Protein AF-A0A7C7DA19-F1 (afdb_monomer)

Radius of gyration: 34.41 Å; Cα contacts (8 Å, |Δi|>4): 278; chains: 1; bounding box: 110×44×91 Å

pLDDT: mean 70.41, std 27.79, range [24.05, 97.69]

Foldseek 3Di:
DQDFDDPDDGPDLQVQCPVCVVVVHFFEAACQAQQQWDFQNHGPQDVVRGQKYKYWADPLHLHHLVGAMDMGGPDVVVVQQVVCQCVQQDHPVPPPPDHPDGHDVNDDDPSSVVSRVVSVVCSVVSQVVLVVVLVVCCVVCPPPPQKDWGDDDPRGPGGSPSDGDIQGNNVPPDPVSSVVRVVVVVVVVVVVVVPDPDPPPPDDDDDDDDDDDDDDDDDDDDDDDDDDDDDDDDDDDDDDDDDDDDDDDDDDDDDDDDDDDDDDDDDDDDDD

Mean predicted aligned error: 17.25 Å

Sequence (272 aa):
MIGPRLRGRSPRLVVVREIPDRHRLVVMEDSCESVGTEYKGLKAGNGAFSHGAVFAFYPNKQITTGEGGMIVTDDDRVARLCRSMSNQGRGEAGVWLSHERLGYNYRMDELSAALGVAQMSRIEEIIAKRERVAAMYAERLAGVPGVRLPYVAPEVTRMSWFVYVIRVGVDEPTPERQSAVRDHVMRRLRVQRRRRPSFPVIGRGVGDRTQGGAASIRAPSTRSLSTAPSSGSRRGTSPLPSSQDARASPSRSTTTSPPRRSTTSPASSSGR

Nearest PDB structures (foldseek):
  3dr4-assembly2_D  TM=9.001E-01  e=5.001E-15  Caulobacter vibrioides
  8snj-assembly1_B  TM=8.843E-01  e=4.711E-11  Klebsiella aerogenes KCTC 2190
  5uid-assembly2_C  TM=9.401E-01  e=4.719E-10  Streptoalloteichus hindustanus
  4zah-assembly1_B  TM=8.713E-01  e=1.351E-10  Escherichia coli K-12
  1b9i-assembly1_A-2  TM=8.635E-01  e=8.003E-09  Amycolatopsis mediterranei

Solvent-accessible surface area (backbone atoms only — not comparable to full-atom values): 17688 Å² total; per-residue (Å²): 105,96,69,89,74,80,84,90,59,78,88,51,65,76,63,60,40,62,59,31,62,76,67,74,48,88,44,72,39,56,35,48,65,32,70,79,15,21,48,77,81,38,52,65,57,41,58,94,61,22,62,22,17,35,36,45,15,39,74,79,35,83,48,37,25,65,60,54,68,48,79,42,56,79,43,65,69,59,49,52,49,51,55,16,28,28,52,46,8,30,47,93,83,64,54,85,94,47,59,80,45,89,45,37,90,62,68,81,53,70,68,32,49,52,42,34,54,64,39,57,79,40,43,69,62,51,33,55,54,37,43,54,53,52,50,54,49,52,61,75,48,53,88,42,84,35,51,42,74,69,85,79,57,89,54,50,69,35,70,28,58,58,71,89,62,69,47,53,27,73,74,46,94,43,74,67,52,18,48,50,44,40,51,53,52,51,53,55,51,55,64,57,63,70,72,57,87,68,77,76,77,87,82,74,77,89,83,91,79,86,82,90,82,92,76,90,82,83,79,89,81,87,78,89,84,89,86,88,85,90,87,86,92,85,92,85,84,87,83,87,86,88,84,89,89,85,82,89,88,88,85,88,80,89,82,87,85,88,86,85,89,81,89,85,87,91,83,87,86,84,86,136

Secondary structure (DSSP, 8-state):
--PPPSSS----TTHHHHHHHHTT---EEE-TT-TT-EETTEETT-TTT-SEEEEE--TTSSS--SS-EEEE-S-HHHHHHHHHHHBTTB-TT--TT-BSS---B-PPPHHHHHHHHHHHTTHHHHHHHHHHHHHHHHHHHTT-TTEEPPPPPTTEEE---S----EESTT-SSHHHHHHHHHHHHHHHHHHHTTS-----TT--S-----------PPP----------------------------------------------------

Structure (mmCIF, N/CA/C/O backbone):
data_AF-A0A7C7DA19-F1
#
_entry.id   AF-A0A7C7DA19-F1
#
loop_
_atom_site.group_PDB
_atom_site.id
_atom_site.type_symbol
_atom_site.label_atom_id
_atom_site.label_alt_id
_atom_site.label_comp_id
_atom_site.label_asym_id
_atom_site.label_entity_id
_atom_site.label_seq_id
_atom_site.pdbx_PDB_ins_code
_atom_site.Cartn_x
_atom_site.Cartn_y
_atom_site.Cartn_z
_atom_site.occupancy
_atom_site.B_iso_or_equiv
_atom_site.auth_seq_id
_atom_site.auth_comp_id
_atom_site.auth_asym_id
_atom_site.auth_atom_id
_atom_site.pdbx_PDB_model_num
ATOM 1 N N . MET A 1 1 ? -3.585 6.028 -0.608 1.00 34.91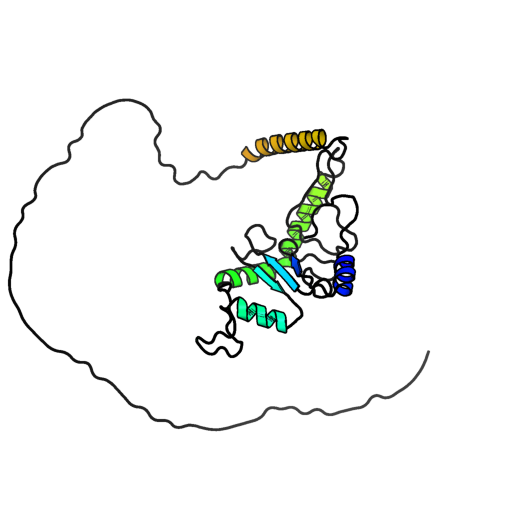 1 MET A N 1
ATOM 2 C CA . MET A 1 1 ? -3.781 5.497 0.765 1.00 34.91 1 MET A CA 1
ATOM 3 C C . MET A 1 1 ? -5.253 5.540 1.197 1.00 34.91 1 MET A C 1
ATOM 5 O O . MET A 1 1 ? -5.804 6.616 1.409 1.00 34.91 1 MET A O 1
ATOM 9 N N . ILE A 1 2 ? -5.904 4.380 1.349 1.00 34.69 2 ILE A N 1
ATOM 10 C CA . ILE A 1 2 ? -7.214 4.269 2.021 1.00 34.69 2 ILE A CA 1
ATOM 11 C C . ILE A 1 2 ? -6.947 4.246 3.537 1.00 34.69 2 ILE A C 1
ATOM 13 O O . ILE A 1 2 ? -6.867 3.190 4.156 1.00 34.69 2 ILE A O 1
ATOM 17 N N . GLY A 1 3 ? -6.703 5.424 4.115 1.00 29.66 3 GLY A N 1
ATOM 18 C CA . GLY A 1 3 ? -6.531 5.624 5.558 1.00 29.66 3 GLY A CA 1
ATOM 19 C C . GLY A 1 3 ? -7.868 5.815 6.299 1.00 29.66 3 GLY A C 1
ATOM 20 O O . GLY A 1 3 ? -8.910 6.027 5.668 1.00 29.66 3 GLY A O 1
ATOM 21 N N . PRO A 1 4 ? -7.877 5.739 7.644 1.00 28.36 4 PRO A N 1
ATOM 22 C CA . PRO A 1 4 ? -9.099 5.808 8.434 1.00 28.36 4 PRO A CA 1
ATOM 23 C C . PRO A 1 4 ? -9.778 7.188 8.366 1.00 28.36 4 PRO A C 1
ATOM 25 O O . PRO A 1 4 ? -9.158 8.242 8.444 1.00 28.36 4 PRO A O 1
ATOM 28 N N . ARG A 1 5 ? -11.106 7.128 8.240 1.00 35.97 5 ARG A N 1
ATOM 29 C CA . ARG A 1 5 ? -12.091 8.201 8.015 1.00 35.97 5 ARG A CA 1
ATOM 30 C C . ARG A 1 5 ? -11.999 9.430 8.942 1.00 35.97 5 ARG A C 1
ATOM 32 O O . ARG A 1 5 ? -12.162 9.297 10.157 1.00 35.97 5 ARG A O 1
ATOM 39 N N . LEU A 1 6 ? -12.031 10.626 8.343 1.00 25.00 6 LEU A N 1
ATOM 40 C CA . LEU A 1 6 ? -12.690 11.826 8.887 1.00 25.00 6 LEU A CA 1
ATOM 41 C C . LEU A 1 6 ? -14.090 11.939 8.238 1.00 25.00 6 LEU A C 1
ATOM 43 O O . LEU A 1 6 ? -14.205 11.982 7.020 1.00 25.00 6 LEU A O 1
ATOM 47 N N . ARG A 1 7 ? -15.166 11.973 9.042 1.00 26.34 7 ARG A N 1
ATOM 48 C CA . ARG A 1 7 ? -16.564 12.286 8.632 1.00 26.34 7 ARG A CA 1
ATOM 49 C C . ARG A 1 7 ? -17.346 11.289 7.749 1.00 26.34 7 ARG A C 1
ATOM 51 O O . ARG A 1 7 ? -18.114 11.692 6.884 1.00 26.34 7 ARG A O 1
ATOM 58 N N . GLY A 1 8 ? -17.253 9.983 7.999 1.00 27.00 8 GLY A N 1
ATOM 59 C CA . GLY A 1 8 ? -18.352 9.066 7.634 1.00 27.00 8 GLY A CA 1
ATOM 60 C C . GLY A 1 8 ? -18.566 8.748 6.142 1.00 27.00 8 GLY A C 1
ATOM 61 O O . GLY A 1 8 ? -19.322 7.825 5.861 1.00 27.00 8 GLY A O 1
ATOM 62 N N . ARG A 1 9 ? -17.858 9.375 5.195 1.00 31.91 9 ARG A N 1
ATOM 63 C CA . ARG A 1 9 ? -17.890 9.013 3.764 1.00 31.91 9 ARG A CA 1
ATOM 64 C C . ARG A 1 9 ? -16.635 8.225 3.382 1.00 31.91 9 ARG A C 1
ATOM 66 O O . ARG A 1 9 ? -15.533 8.583 3.786 1.00 31.91 9 ARG A O 1
ATOM 73 N N . SER A 1 10 ? -16.806 7.118 2.658 1.00 36.44 10 SER A N 1
ATOM 74 C CA . SER A 1 10 ? -15.678 6.368 2.090 1.00 36.44 10 SER A CA 1
ATOM 75 C C . SER A 1 10 ? -15.099 7.175 0.925 1.00 36.44 10 SER A C 1
ATOM 77 O O . SER A 1 10 ? -15.896 7.596 0.080 1.00 36.44 10 SER A O 1
ATOM 79 N N . PRO A 1 11 ? -13.775 7.397 0.820 1.00 43.19 11 PRO A N 1
ATOM 80 C CA . PRO A 1 11 ? -13.199 7.831 -0.443 1.00 43.19 11 PRO A CA 1
ATOM 81 C C . PRO A 1 11 ? -13.398 6.687 -1.441 1.00 43.19 11 PRO A C 1
ATOM 83 O O . PRO A 1 11 ? -12.729 5.658 -1.389 1.00 43.19 11 PRO A O 1
ATOM 86 N N . ARG A 1 12 ? -14.404 6.821 -2.305 1.00 50.03 12 ARG A N 1
ATOM 87 C CA . ARG A 1 12 ? -14.611 5.900 -3.420 1.00 50.03 12 ARG A CA 1
ATOM 88 C C . ARG A 1 12 ? -13.460 6.125 -4.396 1.00 50.03 12 ARG A C 1
ATOM 90 O O . ARG A 1 12 ? -13.365 7.216 -4.945 1.00 50.03 12 ARG A O 1
ATOM 97 N N . LEU A 1 13 ? -12.626 5.115 -4.646 1.00 51.88 13 LEU A N 1
ATOM 98 C CA . LEU A 1 13 ? -11.563 5.199 -5.660 1.00 51.88 13 LEU A CA 1
ATOM 99 C C . LEU A 1 13 ? -12.125 5.573 -7.047 1.00 51.88 13 LEU A C 1
ATOM 101 O O . LEU A 1 13 ? -11.497 6.330 -7.772 1.00 51.88 13 LEU A O 1
ATOM 105 N N . VAL A 1 14 ? -13.362 5.167 -7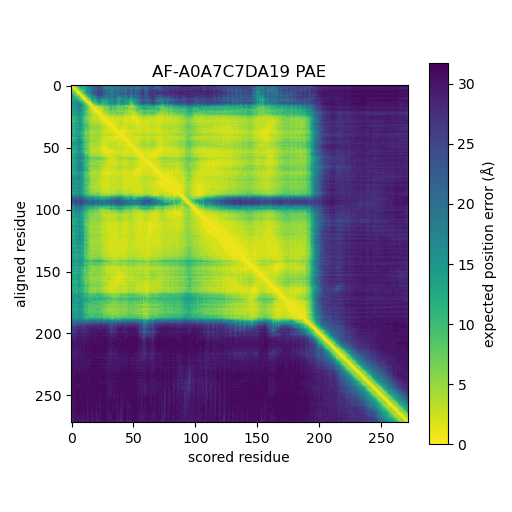.369 1.00 47.69 14 VAL A N 1
ATOM 106 C CA . VAL A 1 14 ? -14.062 5.592 -8.603 1.00 47.69 14 VAL A CA 1
ATOM 107 C C . VAL A 1 14 ? -14.295 7.109 -8.675 1.00 47.69 14 VAL A C 1
ATOM 109 O O . VAL A 1 14 ? -14.229 7.686 -9.752 1.00 47.69 14 VAL A O 1
ATOM 112 N N . VAL A 1 15 ? -14.511 7.778 -7.537 1.00 50.31 15 VAL A N 1
ATOM 113 C CA . VAL A 1 15 ? -14.698 9.243 -7.487 1.00 50.31 15 VAL A CA 1
ATOM 114 C C . VAL A 1 15 ? -13.371 9.982 -7.718 1.00 50.31 15 VAL A C 1
ATOM 116 O O . VAL A 1 15 ? -13.375 11.161 -8.059 1.00 50.31 15 VAL A O 1
ATOM 119 N N . VAL A 1 16 ? -12.228 9.296 -7.592 1.00 60.62 16 VAL A N 1
ATOM 120 C CA . VAL A 1 16 ? -10.905 9.914 -7.755 1.00 60.62 16 VAL A CA 1
ATOM 121 C C . VAL A 1 16 ? -10.585 10.228 -9.215 1.00 60.62 16 VAL A C 1
ATOM 123 O O . VAL A 1 16 ? -9.794 11.130 -9.430 1.00 60.62 16 VAL A O 1
ATOM 126 N N . ARG A 1 17 ? -11.196 9.582 -10.219 1.00 66.12 17 ARG A N 1
ATOM 127 C CA . ARG A 1 17 ? -10.938 9.918 -11.637 1.00 66.12 17 ARG A CA 1
ATOM 128 C C . ARG A 1 17 ? -11.892 10.947 -12.232 1.00 66.12 17 ARG A C 1
ATOM 130 O O . ARG A 1 17 ? -11.455 11.794 -12.999 1.00 66.12 17 ARG A O 1
ATOM 137 N N . GLU A 1 18 ? -13.163 10.932 -11.838 1.00 69.94 18 GLU A N 1
ATOM 138 C CA . GLU A 1 18 ? -14.190 11.786 -12.455 1.00 69.94 18 GLU A CA 1
ATOM 139 C C . GLU A 1 18 ? -13.862 13.287 -12.360 1.00 69.94 18 GLU A C 1
ATOM 141 O O . GLU A 1 18 ? -14.056 14.032 -13.320 1.00 69.94 18 GLU A O 1
ATOM 146 N N . ILE A 1 19 ? -13.342 13.741 -11.215 1.00 75.94 19 ILE A N 1
ATOM 147 C CA . ILE A 1 19 ? -12.981 15.150 -11.007 1.00 75.94 19 ILE A CA 1
ATOM 148 C C . ILE A 1 19 ? -11.686 15.504 -11.768 1.00 75.94 19 ILE A C 1
ATOM 150 O O . ILE A 1 19 ? -11.714 16.443 -12.563 1.00 75.94 19 ILE A O 1
ATOM 154 N N . PRO A 1 20 ? -10.564 14.776 -11.603 1.00 78.88 20 PRO A N 1
ATOM 155 C CA . PRO A 1 20 ? -9.344 15.015 -12.372 1.00 78.88 20 PRO A CA 1
ATOM 156 C C . PRO A 1 20 ? -9.524 14.970 -13.883 1.00 78.88 20 PRO A C 1
ATOM 158 O O . PRO A 1 20 ? -8.995 15.848 -14.559 1.00 78.88 20 PRO A O 1
ATOM 161 N N . ASP A 1 21 ? -10.307 14.027 -14.412 1.00 78.75 21 ASP A N 1
ATOM 162 C CA . ASP A 1 21 ? -10.521 13.896 -15.856 1.00 78.75 21 ASP A CA 1
ATOM 163 C C . ASP A 1 21 ? -11.234 15.146 -16.418 1.00 78.75 21 ASP A C 1
ATOM 165 O O . ASP A 1 21 ? -10.838 15.671 -17.461 1.00 78.75 21 ASP A O 1
ATOM 169 N N . ARG A 1 22 ? -12.206 15.719 -15.684 1.00 84.31 22 ARG A N 1
ATOM 170 C CA . ARG A 1 22 ? -12.859 16.997 -16.052 1.00 84.31 22 ARG A CA 1
ATOM 171 C C . ARG A 1 22 ? -11.900 18.185 -16.064 1.00 84.31 22 ARG A C 1
ATOM 173 O O . ARG A 1 22 ? -12.086 19.112 -16.847 1.00 84.31 22 ARG A O 1
ATOM 180 N N . HIS A 1 23 ? -10.883 18.160 -15.208 1.00 86.31 23 HIS A N 1
ATOM 181 C CA . HIS A 1 23 ? -9.908 19.240 -15.061 1.00 86.31 23 HIS A CA 1
ATOM 182 C C . HIS A 1 23 ? -8.567 18.956 -15.753 1.00 86.31 23 HIS A C 1
ATOM 184 O O . HIS A 1 23 ? -7.634 19.742 -15.600 1.00 86.31 23 HIS A O 1
ATOM 190 N N . ARG A 1 24 ? -8.463 17.863 -16.527 1.00 87.19 24 ARG A N 1
ATOM 191 C CA . ARG A 1 24 ? -7.224 17.412 -17.189 1.00 87.19 24 ARG A CA 1
ATOM 192 C C . ARG A 1 24 ? -6.042 17.273 -16.219 1.00 87.19 24 ARG A C 1
ATOM 194 O O . ARG A 1 24 ? -4.908 17.608 -16.554 1.00 87.19 24 ARG A O 1
ATOM 201 N N . LEU A 1 25 ? -6.313 16.803 -15.004 1.00 89.00 25 LEU A N 1
ATOM 202 C CA . LEU A 1 25 ? -5.304 16.592 -13.972 1.00 89.00 25 LEU A CA 1
ATOM 203 C C . LEU A 1 25 ? -4.757 15.165 -14.032 1.00 89.00 25 LEU A C 1
ATOM 205 O O . LEU A 1 25 ? -5.502 14.197 -14.180 1.00 89.00 25 LEU A O 1
ATOM 209 N N . VAL A 1 26 ? -3.444 15.039 -13.844 1.00 87.69 26 VAL A N 1
ATOM 210 C CA . VAL A 1 26 ? -2.785 13.741 -13.682 1.00 87.69 26 VAL A CA 1
ATOM 211 C C . VAL A 1 26 ? -3.046 13.218 -12.274 1.00 87.69 26 VAL A C 1
ATOM 213 O O . VAL A 1 26 ? -2.928 13.942 -11.287 1.00 87.69 26 VAL A O 1
ATOM 216 N N . VAL A 1 27 ? -3.368 11.931 -12.188 1.00 88.00 27 VAL A N 1
ATOM 217 C CA . VAL A 1 27 ? -3.615 11.224 -10.927 1.00 88.00 27 VAL A CA 1
ATOM 218 C C . VAL A 1 27 ? -2.516 10.199 -10.721 1.00 88.00 27 VAL A C 1
ATOM 220 O O . VAL A 1 27 ? -2.396 9.275 -11.522 1.00 88.00 27 VAL A O 1
ATOM 223 N N . MET A 1 28 ? -1.762 10.341 -9.635 1.00 87.88 28 MET A N 1
ATOM 224 C CA . MET A 1 28 ? -0.809 9.338 -9.166 1.00 87.88 28 MET A CA 1
ATOM 225 C C . MET A 1 28 ? -1.324 8.724 -7.868 1.00 87.88 28 MET A C 1
ATOM 227 O O . MET A 1 28 ? -1.681 9.439 -6.932 1.00 87.88 28 MET A O 1
ATOM 231 N N . GLU A 1 29 ? -1.375 7.398 -7.813 1.00 89.81 29 GLU A N 1
ATOM 232 C CA . GLU A 1 29 ? -1.768 6.670 -6.612 1.00 89.81 29 GLU A CA 1
ATOM 233 C C . GLU A 1 29 ? -0.546 6.459 -5.707 1.00 89.81 29 GLU A C 1
ATOM 235 O O . GLU A 1 29 ? 0.461 5.883 -6.114 1.00 89.81 29 GLU A O 1
ATOM 240 N N . ASP A 1 30 ? -0.638 6.901 -4.452 1.00 90.75 30 ASP A N 1
ATOM 241 C CA . ASP A 1 30 ? 0.263 6.417 -3.406 1.00 90.75 30 ASP A CA 1
ATOM 242 C C . ASP A 1 30 ? -0.279 5.093 -2.848 1.00 90.75 30 ASP A C 1
ATOM 244 O O . ASP A 1 30 ? -1.254 5.067 -2.071 1.00 90.75 30 ASP A O 1
ATOM 248 N N . SER A 1 31 ? 0.377 4.013 -3.274 1.00 91.56 31 SER A N 1
ATOM 249 C CA . SER A 1 31 ? 0.058 2.617 -2.984 1.00 91.56 31 SER A CA 1
ATOM 250 C C . SER A 1 31 ? 1.088 1.962 -2.056 1.00 91.56 31 SER A C 1
ATOM 252 O O . SER A 1 31 ? 1.123 0.737 -1.918 1.00 91.56 31 SER A O 1
ATOM 254 N N . CYS A 1 32 ? 1.905 2.754 -1.350 1.00 89.19 32 CYS A N 1
ATOM 255 C CA . CYS A 1 32 ? 2.979 2.262 -0.478 1.00 89.19 32 CYS A CA 1
ATOM 256 C C . CYS A 1 32 ? 2.513 1.375 0.689 1.00 89.19 32 CYS A C 1
ATOM 258 O O . CYS A 1 32 ? 3.343 0.844 1.425 1.00 89.19 32 CYS A O 1
ATOM 260 N N . GLU A 1 33 ? 1.207 1.248 0.918 1.00 89.56 33 GLU A N 1
ATOM 261 C CA . GLU A 1 33 ? 0.608 0.422 1.974 1.00 89.56 33 GLU A CA 1
ATOM 262 C C . GLU A 1 33 ? -0.457 -0.546 1.440 1.00 89.56 33 GLU A C 1
ATOM 264 O O . GLU A 1 33 ? -1.107 -1.238 2.224 1.00 89.56 33 GLU A O 1
ATOM 269 N N . SER A 1 34 ? -0.643 -0.608 0.117 1.00 90.88 34 SER A N 1
ATOM 270 C CA . SER A 1 34 ? -1.738 -1.334 -0.535 1.00 90.88 34 SER A CA 1
ATOM 271 C C . SER A 1 34 ? -1.267 -2.421 -1.505 1.00 90.88 34 SER A C 1
ATOM 273 O O . SER A 1 34 ? -2.081 -2.928 -2.273 1.00 90.88 34 SER A O 1
ATOM 275 N N . VAL A 1 35 ? 0.002 -2.854 -1.447 1.00 92.69 35 VAL A N 1
ATOM 276 C CA . VAL A 1 35 ? 0.498 -3.985 -2.260 1.00 92.69 35 VAL A CA 1
ATOM 277 C C . VAL A 1 35 ? -0.410 -5.204 -2.060 1.00 92.69 35 VAL A C 1
ATOM 279 O O . VAL A 1 35 ? -0.560 -5.682 -0.936 1.00 92.69 35 VAL A O 1
ATOM 282 N N . GLY A 1 36 ? -1.039 -5.662 -3.147 1.00 90.06 36 GLY A N 1
ATOM 283 C CA . GLY A 1 36 ? -1.984 -6.785 -3.188 1.00 90.06 36 GLY A CA 1
ATOM 284 C C . GLY A 1 36 ? -3.396 -6.513 -2.649 1.00 90.06 36 GLY A C 1
ATOM 285 O O . GLY A 1 36 ? -4.185 -7.443 -2.508 1.00 90.06 36 GLY A O 1
ATOM 286 N N . THR A 1 37 ? -3.737 -5.255 -2.360 1.00 92.81 37 THR A N 1
ATOM 287 C CA . THR A 1 37 ? -5.134 -4.829 -2.178 1.00 92.81 37 THR A CA 1
ATOM 288 C C . THR A 1 37 ? -5.857 -4.862 -3.522 1.00 92.81 37 THR A C 1
ATOM 290 O O . THR A 1 37 ? -5.272 -4.524 -4.552 1.00 92.81 37 THR A O 1
ATOM 293 N N . GLU A 1 38 ? -7.137 -5.223 -3.499 1.00 92.81 38 GLU A N 1
ATOM 294 C CA . GLU A 1 38 ? -8.018 -5.211 -4.661 1.00 92.81 38 GLU A CA 1
ATOM 295 C C . GLU A 1 38 ? -9.286 -4.408 -4.373 1.00 92.81 38 GLU A C 1
ATOM 297 O O . GLU A 1 38 ? -9.911 -4.525 -3.315 1.00 92.81 38 GLU A O 1
ATOM 302 N N . TYR A 1 39 ? -9.667 -3.590 -5.344 1.00 89.44 39 TYR A N 1
ATOM 303 C CA . TYR A 1 39 ? -10.874 -2.787 -5.344 1.00 89.44 39 TYR A CA 1
ATOM 304 C C . TYR A 1 39 ? -11.665 -3.116 -6.606 1.00 89.44 39 TYR A C 1
ATOM 306 O O . TYR A 1 39 ? -11.137 -3.039 -7.712 1.00 89.44 39 TYR A O 1
ATOM 314 N N . LYS A 1 40 ? -12.927 -3.520 -6.454 1.00 89.19 40 LYS A N 1
ATOM 315 C CA . LYS A 1 40 ? -13.789 -4.003 -7.545 1.00 89.19 40 LYS A CA 1
ATOM 316 C C . LYS A 1 40 ? -13.111 -5.079 -8.413 1.00 89.19 40 LYS A C 1
ATOM 318 O O . LYS A 1 40 ? -13.263 -5.073 -9.629 1.00 89.19 40 LYS A O 1
ATOM 323 N N . GLY A 1 41 ? -12.336 -5.971 -7.788 1.00 90.94 41 GLY A N 1
ATOM 324 C CA . GLY A 1 41 ? -11.607 -7.047 -8.469 1.00 90.94 41 GLY A CA 1
ATOM 325 C C . GLY A 1 41 ? -10.332 -6.617 -9.204 1.00 90.94 41 GLY A C 1
ATOM 326 O O . GLY A 1 41 ? -9.666 -7.460 -9.797 1.00 90.94 41 GLY A O 1
ATOM 327 N N . LEU A 1 42 ? -9.958 -5.334 -9.167 1.00 91.44 42 LEU A N 1
ATOM 328 C CA . LEU A 1 42 ? -8.720 -4.831 -9.765 1.00 91.44 42 LEU A CA 1
ATOM 329 C C . LEU A 1 42 ? -7.708 -4.480 -8.674 1.00 91.44 42 LEU A C 1
ATOM 331 O O . LEU A 1 42 ? -8.064 -3.924 -7.634 1.00 91.44 42 LEU A O 1
ATOM 335 N N . LYS A 1 43 ? -6.432 -4.782 -8.915 1.00 91.62 43 LYS A N 1
ATOM 336 C CA . LYS A 1 43 ? -5.347 -4.511 -7.963 1.00 91.62 43 LYS A CA 1
ATOM 337 C C . LYS A 1 43 ? -5.078 -3.011 -7.816 1.00 91.62 43 LYS A C 1
ATOM 339 O O . LYS A 1 43 ? -5.256 -2.245 -8.761 1.00 91.62 43 LYS A O 1
ATOM 344 N N . ALA A 1 44 ? -4.611 -2.605 -6.637 1.00 90.81 44 ALA A N 1
ATOM 345 C CA . ALA A 1 44 ? -4.032 -1.277 -6.438 1.00 90.81 44 ALA A CA 1
ATOM 346 C C . ALA A 1 44 ? -2.919 -1.017 -7.470 1.00 90.81 44 ALA A C 1
ATOM 348 O O . ALA A 1 44 ? -2.156 -1.929 -7.801 1.00 90.81 44 ALA A O 1
ATOM 349 N N . GLY A 1 45 ? -2.842 0.209 -7.986 1.00 88.69 45 GLY A N 1
ATOM 350 C CA . GLY A 1 45 ? -1.935 0.579 -9.072 1.00 88.69 45 GLY A CA 1
ATOM 351 C C . GLY A 1 45 ? -2.373 0.182 -10.483 1.00 88.69 45 GLY A C 1
ATOM 352 O O . GLY A 1 45 ? -1.596 0.336 -11.420 1.00 88.69 45 GLY A O 1
ATOM 353 N N . ASN A 1 46 ? -3.602 -0.307 -10.658 1.00 90.31 46 ASN A N 1
ATOM 354 C CA . ASN A 1 46 ? -4.194 -0.520 -11.977 1.00 90.31 46 ASN A CA 1
ATOM 355 C C . ASN A 1 46 ? -4.571 0.819 -12.644 1.00 90.31 46 ASN A C 1
ATOM 357 O O . ASN A 1 46 ? -5.163 1.686 -11.992 1.00 90.31 46 ASN A O 1
ATOM 361 N N . GLY A 1 47 ? -4.309 0.978 -13.949 1.00 87.38 47 GLY A N 1
ATOM 362 C CA . GLY A 1 47 ? -4.569 2.236 -14.660 1.00 87.38 47 GLY A CA 1
ATOM 363 C C . GLY A 1 47 ? -6.044 2.630 -14.796 1.00 87.38 47 GLY A C 1
ATOM 364 O O . GLY A 1 47 ? -6.372 3.781 -15.102 1.00 87.38 47 GLY A O 1
ATOM 365 N N . ALA A 1 48 ? -6.975 1.722 -14.481 1.00 85.75 48 ALA A N 1
ATOM 366 C CA . ALA A 1 48 ? -8.383 2.070 -14.314 1.00 85.75 48 ALA A CA 1
ATOM 367 C C . ALA A 1 48 ? -8.604 3.086 -13.176 1.00 85.75 48 ALA A C 1
ATOM 369 O O . ALA A 1 48 ? -9.590 3.823 -13.201 1.00 85.75 48 ALA A O 1
ATOM 370 N N . PHE A 1 49 ? -7.699 3.156 -12.191 1.00 84.12 49 PHE A N 1
ATOM 371 C CA . PHE A 1 49 ? -7.817 4.033 -11.022 1.00 84.12 49 PHE A CA 1
ATOM 372 C C . PHE A 1 49 ? -6.956 5.293 -11.095 1.00 84.12 49 PHE A C 1
ATOM 374 O O . PHE A 1 49 ? -7.350 6.329 -10.557 1.00 84.12 49 PHE A O 1
ATOM 381 N N . SER A 1 50 ? -5.800 5.234 -11.751 1.00 87.62 50 SER A N 1
ATOM 382 C CA . SER A 1 50 ? -4.837 6.337 -11.808 1.00 87.62 50 SER A CA 1
ATOM 383 C C . SER A 1 50 ? -3.981 6.264 -13.075 1.00 87.62 50 SER A C 1
ATOM 385 O O . SER A 1 50 ? -3.983 5.271 -13.784 1.00 87.62 50 SER A O 1
ATOM 387 N N . HIS A 1 51 ? -3.232 7.322 -13.381 1.00 89.38 51 HIS A N 1
ATOM 388 C CA . HIS A 1 51 ? -2.285 7.322 -14.505 1.00 89.38 51 HIS A CA 1
ATOM 389 C C . HIS A 1 51 ? -0.994 6.559 -14.166 1.00 89.38 51 HIS A C 1
ATOM 391 O O . HIS A 1 51 ? -0.265 6.106 -15.047 1.00 89.38 51 HIS A O 1
ATOM 397 N N . GLY A 1 52 ? -0.714 6.402 -12.878 1.00 92.25 52 GLY A N 1
ATOM 398 C CA . GLY A 1 52 ? 0.360 5.576 -12.361 1.00 92.25 52 GLY A CA 1
ATOM 399 C C . GLY A 1 52 ? 0.241 5.429 -10.854 1.00 92.25 52 GLY A C 1
ATOM 400 O O . GLY A 1 52 ? -0.581 6.089 -10.207 1.00 92.25 52 GLY A O 1
ATOM 401 N N . ALA A 1 53 ? 1.060 4.558 -10.287 1.00 93.56 53 ALA A N 1
ATOM 402 C CA . ALA A 1 53 ? 1.099 4.322 -8.856 1.00 93.56 53 ALA A CA 1
ATOM 403 C C . ALA A 1 53 ? 2.514 4.073 -8.359 1.00 93.56 53 ALA A C 1
ATOM 405 O O . ALA A 1 53 ? 3.370 3.590 -9.101 1.00 93.56 53 ALA A O 1
ATOM 406 N N . VAL A 1 54 ? 2.741 4.411 -7.093 1.00 95.44 54 VAL A N 1
ATOM 407 C CA . VAL A 1 54 ? 4.028 4.251 -6.420 1.00 95.44 54 VAL A CA 1
ATOM 408 C C . VAL A 1 54 ? 3.880 3.287 -5.252 1.00 95.44 54 VAL A C 1
ATOM 410 O O . VAL A 1 54 ? 2.956 3.397 -4.446 1.00 95.44 54 VAL A O 1
ATOM 413 N N . PHE A 1 55 ? 4.825 2.361 -5.148 1.00 95.31 55 PHE A N 1
ATOM 414 C CA . PHE A 1 55 ? 4.958 1.416 -4.050 1.00 95.31 55 PHE A CA 1
ATOM 415 C C . PHE A 1 55 ? 6.299 1.607 -3.350 1.00 95.31 55 PHE A C 1
ATOM 417 O O . PHE A 1 55 ? 7.294 1.960 -3.983 1.00 95.31 55 PHE A O 1
ATOM 424 N N . ALA A 1 56 ? 6.328 1.308 -2.055 1.00 94.25 56 ALA A N 1
ATOM 425 C CA . ALA A 1 56 ? 7.535 1.282 -1.243 1.00 94.25 56 ALA A CA 1
ATOM 426 C C . ALA A 1 56 ? 7.710 -0.106 -0.626 1.00 94.25 56 ALA A C 1
ATOM 428 O O . ALA A 1 56 ? 6.728 -0.746 -0.242 1.00 94.25 56 ALA A O 1
ATOM 429 N N . PHE A 1 57 ? 8.961 -0.535 -0.484 1.00 95.88 57 PHE A N 1
ATOM 430 C CA . PHE A 1 57 ? 9.343 -1.866 -0.009 1.00 95.88 57 PHE A CA 1
ATOM 431 C C . PHE A 1 57 ? 10.247 -1.802 1.229 1.00 95.88 57 PHE A C 1
ATOM 433 O O . PHE A 1 57 ? 11.182 -2.584 1.379 1.00 95.88 57 PHE A O 1
ATOM 440 N N . TYR A 1 58 ? 9.943 -0.865 2.131 1.00 93.88 58 TYR A N 1
ATOM 441 C CA . TYR A 1 58 ? 10.585 -0.743 3.444 1.00 93.88 58 TYR A CA 1
ATOM 442 C C . TYR A 1 58 ? 10.312 -1.994 4.319 1.00 93.88 58 TYR A C 1
ATOM 444 O O . TYR A 1 58 ? 9.286 -2.656 4.125 1.00 93.88 58 TYR A O 1
ATOM 452 N N . PRO A 1 59 ? 11.132 -2.335 5.336 1.00 92.38 59 PRO A N 1
ATOM 453 C CA . PRO A 1 59 ? 11.033 -3.612 6.056 1.00 92.38 59 PRO A CA 1
ATOM 454 C C . PRO A 1 59 ? 9.710 -3.889 6.771 1.00 92.38 59 PRO A C 1
ATOM 456 O O . PRO A 1 59 ? 9.416 -5.038 7.085 1.00 92.38 59 PRO A O 1
ATOM 459 N N . ASN A 1 60 ? 8.900 -2.863 7.041 1.00 88.62 60 ASN A N 1
ATOM 460 C CA . ASN A 1 60 ? 7.600 -3.033 7.688 1.00 88.62 60 ASN A CA 1
ATOM 461 C C . ASN A 1 60 ? 6.434 -3.270 6.708 1.00 88.62 60 ASN A C 1
ATOM 463 O O . ASN A 1 60 ? 5.331 -3.591 7.164 1.00 88.62 60 ASN A O 1
ATOM 467 N N . LYS A 1 61 ? 6.650 -3.100 5.396 1.00 90.81 61 LYS A N 1
ATOM 468 C CA . LYS A 1 61 ? 5.622 -3.201 4.348 1.00 90.81 61 LYS A CA 1
ATOM 469 C C . LYS A 1 61 ? 5.158 -4.651 4.150 1.00 90.81 61 LYS A C 1
ATOM 471 O O . LYS A 1 61 ? 5.630 -5.569 4.820 1.00 90.81 61 LYS A O 1
ATOM 476 N N . GLN A 1 62 ? 4.155 -4.874 3.293 1.00 92.00 62 GLN A N 1
ATOM 477 C CA . GLN A 1 62 ? 3.649 -6.230 3.023 1.00 92.00 62 GLN A CA 1
ATOM 478 C C . GLN A 1 62 ? 4.754 -7.148 2.511 1.00 92.00 62 GLN A C 1
ATOM 480 O O . GLN A 1 62 ? 4.905 -8.252 3.025 1.00 92.00 62 GLN A O 1
ATOM 485 N N . ILE A 1 63 ? 5.524 -6.643 1.552 1.00 95.06 63 ILE A N 1
ATOM 486 C CA . ILE A 1 63 ? 6.770 -7.222 1.062 1.00 95.06 63 ILE A CA 1
ATOM 487 C C . ILE A 1 63 ? 7.887 -6.206 1.260 1.00 95.06 63 ILE A C 1
ATOM 489 O O . ILE A 1 63 ? 7.626 -5.006 1.338 1.00 95.06 63 ILE A O 1
ATOM 493 N N . THR A 1 64 ? 9.123 -6.683 1.319 1.00 96.19 64 THR A N 1
ATOM 494 C CA . THR A 1 64 ? 10.294 -5.832 1.525 1.00 96.19 64 THR A CA 1
ATOM 495 C C . THR A 1 64 ? 11.418 -6.203 0.574 1.00 96.19 64 THR A C 1
ATOM 497 O O . THR A 1 64 ? 11.586 -7.370 0.229 1.00 96.19 64 THR A O 1
ATOM 500 N N . THR A 1 65 ? 12.202 -5.204 0.193 1.00 96.69 65 THR A N 1
ATOM 501 C CA . THR A 1 65 ? 13.492 -5.360 -0.487 1.00 96.69 65 THR A CA 1
ATOM 502 C C . THR A 1 65 ? 14.640 -4.872 0.402 1.00 96.69 65 THR A C 1
ATOM 504 O O . THR A 1 65 ? 15.732 -4.614 -0.078 1.00 96.69 65 THR A O 1
ATOM 507 N N . GLY A 1 66 ? 14.402 -4.717 1.709 1.00 94.69 66 GLY A N 1
ATOM 508 C CA . GLY A 1 66 ? 15.266 -3.952 2.607 1.00 94.69 66 GLY A CA 1
ATOM 509 C C . GLY A 1 66 ? 14.953 -2.468 2.466 1.00 94.69 66 GLY A C 1
ATOM 510 O O . GLY A 1 66 ? 14.266 -1.906 3.309 1.00 94.69 66 GLY A O 1
ATOM 511 N N . GLU A 1 67 ? 15.376 -1.875 1.357 1.00 95.06 67 GLU A N 1
ATOM 512 C CA . GLU A 1 67 ? 14.974 -0.542 0.908 1.00 95.06 67 GLU A CA 1
ATOM 513 C C . GLU A 1 67 ? 14.558 -0.629 -0.558 1.00 95.06 67 GLU A C 1
ATOM 515 O O . GLU A 1 67 ? 15.084 -1.447 -1.314 1.00 95.06 67 GLU A O 1
ATOM 520 N N . GLY A 1 68 ? 13.606 0.196 -0.989 1.00 94.69 68 GLY A N 1
ATOM 521 C CA . GLY A 1 68 ? 13.212 0.206 -2.393 1.00 94.69 68 GLY A CA 1
ATOM 522 C C . GLY A 1 68 ? 11.828 0.763 -2.662 1.00 94.69 68 GLY A C 1
ATOM 523 O O . GLY A 1 68 ? 11.023 1.000 -1.757 1.00 94.69 68 GLY A O 1
ATOM 524 N N . GLY A 1 69 ? 11.550 0.940 -3.947 1.00 95.19 69 GLY A N 1
ATOM 525 C CA . GLY A 1 69 ? 10.251 1.357 -4.437 1.00 95.19 69 GLY A CA 1
ATOM 526 C C . GLY A 1 69 ? 10.037 0.956 -5.887 1.00 95.19 69 GLY A C 1
ATOM 527 O O . GLY A 1 69 ? 10.952 0.495 -6.568 1.00 95.19 69 GLY A O 1
ATOM 528 N N . MET A 1 70 ? 8.803 1.116 -6.343 1.00 95.75 70 MET A N 1
ATOM 529 C CA . MET A 1 70 ? 8.385 0.756 -7.690 1.00 95.75 70 MET A CA 1
ATOM 530 C C . MET A 1 70 ? 7.354 1.752 -8.189 1.00 95.75 70 MET A C 1
ATOM 532 O O . MET A 1 70 ? 6.472 2.165 -7.439 1.00 95.75 70 MET A O 1
ATOM 536 N N . ILE A 1 71 ? 7.460 2.107 -9.464 1.00 96.00 71 ILE A N 1
ATOM 537 C CA . ILE A 1 71 ? 6.441 2.867 -10.179 1.00 96.00 71 ILE A CA 1
ATOM 538 C C . ILE A 1 71 ? 5.790 1.917 -11.176 1.00 96.00 71 ILE A C 1
ATOM 540 O O . ILE A 1 71 ? 6.491 1.207 -11.896 1.00 96.00 71 ILE A O 1
ATOM 544 N N . VAL A 1 72 ? 4.463 1.919 -11.224 1.00 95.38 72 VAL A N 1
ATOM 545 C CA . VAL A 1 72 ? 3.679 1.235 -12.258 1.00 95.38 72 VAL A CA 1
ATOM 546 C C . VAL A 1 72 ? 2.841 2.260 -13.011 1.00 95.38 72 VAL A C 1
ATOM 548 O O . VAL A 1 72 ? 2.410 3.262 -12.439 1.00 95.38 72 VAL A O 1
ATOM 551 N N . THR A 1 73 ? 2.647 2.044 -14.304 1.00 94.81 73 THR A N 1
ATOM 552 C CA . THR A 1 73 ? 1.850 2.904 -15.182 1.00 94.81 73 THR A CA 1
ATOM 553 C C . THR A 1 73 ? 1.513 2.129 -16.451 1.00 94.81 73 THR A C 1
ATOM 555 O O . THR A 1 73 ? 2.305 1.285 -16.872 1.00 94.81 73 THR A O 1
ATOM 558 N N . ASP A 1 74 ? 0.372 2.450 -17.056 1.00 92.31 74 ASP A N 1
ATOM 559 C CA . ASP A 1 74 ? -0.038 1.916 -18.359 1.00 92.31 74 ASP A CA 1
ATOM 560 C C . ASP A 1 74 ? 0.413 2.825 -19.527 1.00 92.31 74 ASP A C 1
ATOM 562 O O . ASP A 1 74 ? 0.226 2.476 -20.690 1.00 92.31 74 ASP A O 1
ATOM 566 N N . ASP A 1 75 ? 1.009 3.999 -19.254 1.00 93.31 75 ASP A N 1
ATOM 567 C CA . ASP A 1 75 ? 1.564 4.875 -20.296 1.00 93.31 75 ASP A CA 1
ATOM 568 C C . ASP A 1 75 ? 3.044 4.551 -20.533 1.00 93.31 75 ASP A C 1
ATOM 570 O O . ASP A 1 75 ? 3.929 4.917 -19.750 1.00 93.31 75 ASP A O 1
ATOM 574 N N . ASP A 1 76 ? 3.330 3.917 -21.670 1.00 94.50 76 ASP A N 1
ATOM 575 C CA . ASP A 1 76 ? 4.690 3.571 -22.075 1.00 94.50 76 ASP A CA 1
ATOM 576 C C . ASP A 1 76 ? 5.638 4.776 -22.104 1.00 94.50 76 ASP A C 1
ATOM 578 O O . ASP A 1 76 ? 6.828 4.634 -21.826 1.00 94.50 76 ASP A O 1
ATOM 582 N N . ARG A 1 77 ? 5.150 5.982 -22.421 1.00 93.31 77 ARG A N 1
ATOM 583 C CA . ARG A 1 77 ? 5.983 7.195 -22.426 1.00 93.31 77 ARG A CA 1
ATOM 584 C C . ARG A 1 77 ? 6.427 7.543 -21.012 1.00 93.31 77 ARG A C 1
ATOM 586 O O . ARG A 1 77 ? 7.596 7.872 -20.817 1.00 93.31 77 ARG A O 1
ATOM 593 N N . VAL A 1 78 ? 5.523 7.433 -20.037 1.00 93.12 78 VAL A N 1
ATOM 594 C CA . VAL A 1 78 ? 5.839 7.636 -18.617 1.00 93.12 78 VAL A CA 1
ATOM 595 C C . VAL A 1 78 ? 6.795 6.548 -18.143 1.00 93.12 78 VAL A C 1
ATOM 597 O O . VAL A 1 78 ? 7.812 6.864 -17.532 1.00 93.12 78 VAL A O 1
ATOM 600 N N . ALA A 1 79 ? 6.550 5.286 -18.500 1.00 94.56 79 ALA A N 1
ATOM 601 C CA . ALA A 1 79 ? 7.431 4.179 -18.138 1.00 94.56 79 ALA A CA 1
ATOM 602 C C . ALA A 1 79 ? 8.863 4.372 -18.677 1.00 94.56 79 ALA A C 1
ATOM 604 O O . ALA A 1 79 ? 9.837 4.200 -17.939 1.00 94.56 79 ALA A O 1
ATOM 605 N N . ARG A 1 80 ? 9.004 4.781 -19.946 1.00 93.12 80 ARG A N 1
ATOM 606 C CA . ARG A 1 80 ? 10.300 5.118 -20.561 1.00 93.12 80 ARG A CA 1
ATOM 607 C C . ARG A 1 80 ? 10.980 6.287 -19.860 1.00 93.12 80 ARG A C 1
ATOM 609 O O . ARG A 1 80 ? 12.168 6.206 -19.546 1.00 93.12 80 ARG A O 1
ATOM 616 N N . LEU A 1 81 ? 10.227 7.347 -19.570 1.00 92.88 81 LEU A N 1
ATOM 617 C CA . LEU A 1 81 ? 10.745 8.510 -18.861 1.00 92.88 81 LEU A CA 1
ATOM 618 C C . LEU A 1 81 ? 11.239 8.131 -17.460 1.00 92.88 81 LEU A C 1
ATOM 620 O O . LEU A 1 81 ? 12.358 8.488 -17.109 1.00 92.88 81 LEU A O 1
ATOM 624 N N . CYS A 1 82 ? 10.465 7.364 -16.690 1.00 94.25 82 CYS A N 1
ATOM 625 C CA . CYS A 1 82 ? 10.861 6.897 -15.362 1.00 94.25 82 CYS A CA 1
ATOM 626 C C . CYS A 1 82 ? 12.137 6.048 -15.409 1.00 94.25 82 CYS A C 1
ATOM 628 O O . CYS A 1 82 ? 13.035 6.292 -14.608 1.00 94.25 82 CYS A O 1
ATOM 630 N N . ARG A 1 83 ? 12.259 5.112 -16.365 1.00 93.31 83 ARG A N 1
ATOM 631 C CA . ARG A 1 83 ? 13.480 4.302 -16.556 1.00 93.31 83 ARG A CA 1
ATOM 632 C C . ARG A 1 83 ? 14.698 5.156 -16.900 1.00 93.31 83 ARG A C 1
ATOM 634 O O . ARG A 1 83 ? 15.784 4.930 -16.370 1.00 93.31 83 ARG A O 1
ATOM 641 N N . SER A 1 84 ? 14.515 6.144 -17.775 1.00 92.56 84 SER A N 1
ATOM 642 C CA . SER A 1 84 ? 15.566 7.098 -18.124 1.00 92.56 84 SER A CA 1
ATOM 643 C C . SER A 1 84 ? 15.979 7.906 -16.894 1.00 92.56 84 SER A C 1
ATOM 645 O O . SER A 1 84 ? 17.149 7.902 -16.512 1.00 92.56 84 SER A O 1
ATOM 647 N N . MET A 1 85 ? 15.018 8.528 -16.206 1.00 94.25 85 MET A N 1
ATOM 648 C CA . MET A 1 85 ? 15.263 9.361 -15.030 1.00 94.25 85 MET A CA 1
ATOM 649 C C . MET A 1 85 ? 15.872 8.577 -13.868 1.00 94.25 85 MET A C 1
ATOM 651 O O . MET A 1 85 ? 16.754 9.114 -13.217 1.00 94.25 85 MET A O 1
ATOM 655 N N . SER A 1 86 ? 15.485 7.324 -13.613 1.00 93.81 86 SER A N 1
ATOM 656 C CA . SER A 1 86 ? 16.099 6.507 -12.553 1.00 93.81 86 SER A CA 1
ATOM 657 C C . SER A 1 86 ? 17.535 6.085 -12.876 1.00 93.81 86 SER A C 1
ATOM 659 O O . SER A 1 86 ? 18.278 5.677 -11.982 1.00 93.81 86 SER A O 1
ATOM 661 N N . ASN A 1 87 ? 17.917 6.155 -14.153 1.00 92.81 87 ASN A N 1
ATOM 662 C CA . ASN A 1 87 ? 19.220 5.777 -14.680 1.00 92.81 87 ASN A CA 1
ATOM 663 C C . ASN A 1 87 ? 19.996 7.001 -15.192 1.00 92.81 87 ASN A C 1
ATOM 665 O O . ASN A 1 87 ? 20.526 7.000 -16.303 1.00 92.81 87 ASN A O 1
ATOM 669 N N . GLN A 1 88 ? 20.065 8.057 -14.381 1.00 93.25 88 GLN A N 1
ATOM 670 C CA . GLN A 1 88 ? 20.810 9.286 -14.666 1.00 93.25 88 GLN A CA 1
ATOM 671 C C . GLN A 1 88 ? 20.364 10.028 -15.938 1.00 93.25 88 GLN A C 1
ATOM 673 O O . GLN A 1 88 ? 21.128 10.808 -16.486 1.00 93.25 88 GLN A O 1
ATOM 678 N N . GLY A 1 89 ? 19.150 9.802 -16.440 1.00 90.50 89 GLY A N 1
ATOM 679 C CA . GLY A 1 89 ? 18.636 10.455 -17.650 1.00 90.50 89 GLY A CA 1
ATOM 680 C C . GLY A 1 89 ? 19.176 9.867 -18.958 1.00 90.50 89 GLY A C 1
ATOM 681 O O . GLY A 1 89 ? 19.160 10.533 -19.995 1.00 90.50 89 GLY A O 1
ATOM 682 N N . ARG A 1 90 ? 19.673 8.624 -18.920 1.00 86.94 90 ARG A N 1
ATOM 683 C CA . ARG A 1 90 ? 20.145 7.903 -20.111 1.00 86.94 90 ARG A CA 1
ATOM 684 C C . ARG A 1 90 ? 18.992 7.596 -21.068 1.00 86.94 90 ARG A C 1
ATOM 686 O O . ARG A 1 90 ? 17.903 7.227 -20.625 1.00 86.94 90 ARG A O 1
ATOM 693 N N . GLY A 1 91 ? 19.244 7.753 -22.365 1.00 81.19 91 GLY A N 1
ATOM 694 C CA . GLY A 1 91 ? 18.316 7.377 -23.435 1.00 81.19 91 GLY A CA 1
ATOM 695 C C . GLY A 1 91 ? 18.201 5.862 -23.623 1.00 81.19 91 GLY A C 1
ATOM 696 O O . GLY A 1 91 ? 19.069 5.106 -23.180 1.00 81.19 91 GLY A O 1
ATOM 697 N N . GLU A 1 92 ? 17.153 5.406 -24.315 1.00 71.81 92 GLU A N 1
ATOM 698 C CA . GLU A 1 92 ? 16.938 3.972 -24.599 1.00 71.81 92 GLU A CA 1
ATOM 699 C C . GLU A 1 92 ? 18.011 3.373 -25.511 1.00 71.81 92 GLU A C 1
ATOM 701 O O . GLU A 1 92 ? 18.333 2.195 -25.388 1.00 71.81 92 GLU A O 1
ATOM 706 N N . ALA A 1 93 ? 18.620 4.193 -26.374 1.00 71.06 93 ALA A N 1
ATOM 707 C CA . ALA A 1 93 ? 19.701 3.769 -27.261 1.00 71.06 93 ALA A CA 1
ATOM 708 C C . ALA A 1 93 ? 20.990 3.377 -26.509 1.00 71.06 93 ALA A C 1
ATOM 710 O O . ALA A 1 93 ? 21.916 2.854 -27.123 1.00 71.06 93 ALA A O 1
ATOM 711 N N . GLY A 1 94 ? 21.073 3.630 -25.193 1.00 63.34 94 GLY A N 1
ATOM 712 C CA . GLY A 1 94 ? 22.129 3.094 -24.331 1.00 63.34 94 GLY A CA 1
ATOM 713 C C . GLY A 1 94 ? 23.545 3.564 -24.670 1.00 63.34 94 GLY A C 1
ATOM 714 O O . GLY A 1 94 ? 24.508 2.968 -24.186 1.00 63.34 94 GLY A O 1
ATOM 715 N N . VAL A 1 95 ? 23.688 4.619 -25.482 1.00 69.56 95 VAL A N 1
ATOM 716 C CA . VAL A 1 95 ? 24.993 5.148 -25.888 1.00 69.56 95 VAL A CA 1
ATOM 717 C C . VAL A 1 95 ? 25.761 5.566 -24.638 1.00 69.56 95 VAL A C 1
ATOM 719 O O . VAL A 1 95 ? 25.273 6.334 -23.803 1.00 69.56 95 VAL A O 1
ATOM 722 N N . TRP A 1 96 ? 26.958 5.006 -24.480 1.00 62.22 96 TRP A N 1
ATOM 723 C CA . TRP A 1 96 ? 27.764 5.170 -23.277 1.00 62.22 96 TRP A CA 1
ATOM 724 C C . TRP A 1 96 ? 28.058 6.662 -23.043 1.00 62.22 96 TRP A C 1
ATOM 726 O O . TRP A 1 96 ? 28.519 7.346 -23.950 1.00 62.22 96 TRP A O 1
ATOM 736 N N . LEU A 1 97 ? 27.751 7.163 -21.838 1.00 66.12 97 LEU A N 1
ATOM 737 C CA . LEU A 1 97 ? 27.867 8.578 -21.426 1.00 66.12 97 LEU A CA 1
ATOM 738 C C . LEU A 1 97 ? 26.935 9.583 -22.135 1.00 66.12 97 LEU A C 1
ATOM 740 O O . LEU A 1 97 ? 27.073 10.784 -21.915 1.00 66.12 97 LEU A O 1
ATOM 744 N N . SER A 1 98 ? 25.959 9.131 -22.927 1.00 75.88 98 SER A N 1
ATOM 745 C CA . SER A 1 98 ? 24.941 10.023 -23.489 1.00 75.88 98 SER A CA 1
ATOM 746 C C . SER A 1 98 ? 23.745 10.158 -22.543 1.00 75.88 98 SER A C 1
ATOM 748 O O . SER A 1 98 ? 23.120 9.170 -22.144 1.00 75.88 98 SER A O 1
ATOM 750 N N . HIS A 1 99 ? 23.434 11.400 -22.178 1.00 81.62 99 HIS A N 1
ATOM 751 C CA . HIS A 1 99 ? 22.318 11.759 -21.312 1.00 81.62 99 HIS A CA 1
ATOM 752 C C . HIS A 1 99 ? 21.382 12.685 -22.088 1.00 81.62 99 HIS A C 1
ATOM 754 O O . HIS A 1 99 ? 21.759 13.798 -22.442 1.00 81.62 99 HIS A O 1
ATOM 760 N N . GLU A 1 100 ? 20.162 12.226 -22.362 1.00 86.75 100 GLU A N 1
ATOM 761 C CA . GLU A 1 100 ? 19.165 13.010 -23.108 1.00 86.75 100 GLU A CA 1
ATOM 762 C C . GLU A 1 100 ? 18.464 14.046 -22.223 1.00 86.75 100 GLU A C 1
ATOM 764 O O . GLU A 1 100 ? 17.818 14.973 -22.711 1.00 86.75 100 GLU A O 1
ATOM 769 N N . ARG A 1 101 ? 18.533 13.854 -20.905 1.00 88.19 101 ARG A N 1
ATOM 770 C CA . ARG A 1 101 ? 17.866 14.679 -19.900 1.00 88.19 101 ARG A CA 1
ATOM 771 C C . ARG A 1 101 ? 18.609 14.608 -18.575 1.00 88.19 101 ARG A C 1
ATOM 773 O O . ARG A 1 101 ? 19.402 13.699 -18.345 1.00 88.19 101 ARG A O 1
ATOM 780 N N . LEU A 1 102 ? 18.293 15.531 -17.674 1.00 91.81 102 LEU A N 1
ATOM 781 C CA . LEU A 1 102 ? 18.707 15.416 -16.281 1.00 91.81 102 LEU A CA 1
ATOM 782 C C . LEU A 1 102 ? 17.940 14.265 -15.614 1.00 91.81 102 LEU A C 1
ATOM 784 O O . LEU A 1 102 ? 16.714 14.186 -15.715 1.00 91.81 102 LEU A O 1
ATOM 788 N N . GLY A 1 103 ? 18.661 13.378 -14.933 1.00 92.88 103 GLY A N 1
ATOM 789 C CA . GLY A 1 103 ? 18.073 12.299 -14.147 1.00 92.88 103 GLY A CA 1
ATOM 790 C C . GLY A 1 103 ? 18.769 12.109 -12.805 1.00 92.88 103 GLY A C 1
ATOM 791 O O . GLY A 1 103 ? 19.574 12.932 -12.377 1.00 92.88 103 GLY A O 1
ATOM 792 N N . TYR A 1 104 ? 18.434 11.003 -12.157 1.00 94.75 104 TYR A N 1
ATOM 793 C CA . TYR A 1 104 ? 18.830 10.628 -10.808 1.00 94.75 104 TYR A CA 1
ATOM 794 C C . TYR A 1 104 ? 19.449 9.229 -10.792 1.00 94.75 104 TYR A C 1
ATOM 796 O O . TYR A 1 104 ? 19.259 8.428 -11.708 1.00 94.75 104 TYR A O 1
ATOM 804 N N . ASN A 1 105 ? 20.149 8.897 -9.710 1.00 94.56 105 ASN A N 1
ATOM 805 C CA . ASN A 1 105 ? 20.644 7.546 -9.470 1.00 94.56 105 ASN A CA 1
ATOM 806 C C . ASN A 1 105 ? 19.684 6.786 -8.548 1.00 94.56 105 ASN A C 1
ATOM 808 O O . ASN A 1 105 ? 19.958 6.638 -7.361 1.00 94.56 105 ASN A O 1
ATOM 812 N N . TYR A 1 106 ? 18.549 6.341 -9.089 1.00 95.69 106 TYR A N 1
ATOM 813 C CA . TYR A 1 106 ? 17.500 5.627 -8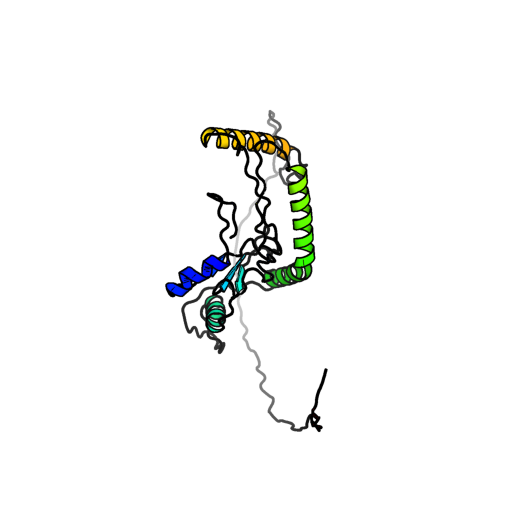.342 1.00 95.69 106 TYR A CA 1
ATOM 814 C C . TYR A 1 106 ? 17.335 4.170 -8.791 1.00 95.69 106 TYR A C 1
ATOM 816 O O . TYR A 1 106 ? 16.277 3.573 -8.603 1.00 95.69 106 TYR A O 1
ATOM 824 N N . ARG A 1 107 ? 18.365 3.585 -9.415 1.00 94.56 107 ARG A N 1
ATOM 825 C CA . ARG A 1 107 ? 18.362 2.154 -9.739 1.00 94.56 107 ARG A CA 1
ATOM 826 C C . ARG A 1 107 ? 18.337 1.340 -8.446 1.00 94.56 107 ARG A C 1
ATOM 828 O O . ARG A 1 107 ? 19.127 1.599 -7.542 1.00 94.56 107 ARG A O 1
ATOM 835 N N . MET A 1 108 ? 17.451 0.352 -8.395 1.00 95.38 108 MET A N 1
ATOM 836 C CA . MET A 1 108 ? 17.477 -0.687 -7.370 1.00 95.38 108 MET A CA 1
ATOM 837 C C . MET A 1 108 ? 18.677 -1.604 -7.627 1.00 95.38 108 MET A C 1
ATOM 839 O O . MET A 1 108 ? 18.980 -1.901 -8.782 1.00 95.38 108 MET A O 1
ATOM 843 N N . ASP A 1 109 ? 19.372 -2.022 -6.572 1.00 95.75 109 ASP A N 1
ATOM 844 C CA . ASP A 1 109 ? 20.444 -3.006 -6.690 1.00 95.75 109 ASP A CA 1
ATOM 845 C C . ASP A 1 109 ? 19.889 -4.429 -6.872 1.00 95.75 109 ASP A C 1
ATOM 847 O O . ASP A 1 109 ? 18.756 -4.740 -6.498 1.00 95.75 109 ASP A O 1
ATOM 851 N N . GLU A 1 110 ? 20.715 -5.309 -7.435 1.00 96.69 110 GLU A N 1
ATOM 852 C CA . GLU A 1 110 ? 20.326 -6.683 -7.771 1.00 96.69 110 GLU A CA 1
ATOM 853 C C . GLU A 1 110 ? 19.952 -7.528 -6.542 1.00 96.69 110 GLU A C 1
ATOM 855 O O . GLU A 1 110 ? 19.089 -8.399 -6.638 1.00 96.69 110 GLU A O 1
ATOM 860 N N . LEU A 1 111 ? 20.552 -7.276 -5.369 1.00 97.12 111 LEU A N 1
ATOM 861 C CA . LEU A 1 111 ? 20.245 -8.042 -4.156 1.00 97.12 111 LEU A CA 1
ATOM 862 C C . LEU A 1 111 ? 18.862 -7.669 -3.614 1.00 97.12 111 LEU A C 1
ATOM 864 O O . LEU A 1 111 ? 18.062 -8.555 -3.299 1.00 97.12 111 LEU A O 1
ATOM 868 N N . SER A 1 112 ? 18.558 -6.372 -3.565 1.00 97.19 112 SER A N 1
ATOM 869 C CA . SER A 1 112 ? 17.229 -5.857 -3.223 1.00 97.19 112 SER A CA 1
ATOM 870 C C . SER A 1 112 ? 16.168 -6.366 -4.204 1.00 97.19 112 SER A C 1
ATOM 872 O O . SER A 1 112 ? 15.104 -6.827 -3.780 1.00 97.19 112 SER A O 1
ATOM 874 N N . ALA A 1 113 ? 16.469 -6.368 -5.508 1.00 96.69 113 ALA A N 1
ATOM 875 C CA . ALA A 1 113 ? 15.569 -6.889 -6.536 1.00 96.69 113 ALA A CA 1
ATOM 876 C C . ALA A 1 113 ? 15.313 -8.399 -6.374 1.00 96.69 113 ALA A C 1
ATOM 878 O O . ALA A 1 113 ? 14.157 -8.831 -6.380 1.00 96.69 113 ALA A O 1
ATOM 879 N N . ALA A 1 114 ? 16.361 -9.201 -6.154 1.00 97.62 114 ALA A N 1
ATOM 880 C CA . ALA A 1 114 ? 16.245 -10.642 -5.932 1.00 97.62 114 ALA A CA 1
ATOM 881 C C . ALA A 1 114 ? 15.399 -10.971 -4.690 1.00 97.62 114 ALA A C 1
ATOM 883 O O . ALA A 1 114 ? 14.530 -11.848 -4.738 1.00 97.62 114 ALA A O 1
ATOM 884 N N . LEU A 1 115 ? 15.593 -10.228 -3.593 1.00 97.50 115 LEU A N 1
ATOM 885 C CA . LEU A 1 115 ? 14.756 -10.342 -2.399 1.00 97.50 115 LEU A CA 1
ATOM 886 C C . LEU A 1 115 ? 13.290 -10.007 -2.715 1.00 97.50 115 LEU A C 1
ATOM 888 O O . LEU A 1 115 ? 12.391 -10.748 -2.314 1.00 97.50 115 LEU A O 1
ATOM 892 N N . GLY A 1 116 ? 13.046 -8.940 -3.478 1.00 96.88 116 GLY A N 1
ATOM 893 C CA . GLY A 1 116 ? 11.708 -8.540 -3.916 1.00 96.88 116 GLY A CA 1
ATOM 894 C C . GLY A 1 116 ? 10.996 -9.615 -4.732 1.00 96.88 116 GLY A C 1
ATOM 895 O O . GLY A 1 116 ? 9.841 -9.930 -4.446 1.00 96.88 116 GLY A O 1
ATOM 896 N N . VAL A 1 117 ? 11.690 -10.237 -5.691 1.00 97.31 117 VAL A N 1
ATOM 897 C CA . VAL A 1 117 ? 11.154 -11.349 -6.497 1.00 97.31 117 VAL A CA 1
ATOM 898 C C . VAL A 1 117 ? 10.773 -12.537 -5.607 1.00 97.31 117 VAL A C 1
ATOM 900 O O . VAL A 1 117 ? 9.670 -13.075 -5.730 1.00 97.31 117 VAL A O 1
ATOM 903 N N . ALA A 1 118 ? 11.639 -12.911 -4.661 1.00 97.69 118 ALA A N 1
ATOM 904 C CA . ALA A 1 118 ? 11.373 -14.000 -3.722 1.00 97.69 118 ALA A CA 1
ATOM 905 C C . ALA A 1 118 ? 10.209 -13.701 -2.755 1.00 97.69 118 ALA A C 1
ATOM 907 O O . ALA A 1 118 ? 9.486 -14.612 -2.355 1.00 97.69 118 ALA A O 1
ATOM 908 N N . GLN A 1 119 ? 10.009 -12.438 -2.364 1.00 96.56 119 GLN A N 1
ATOM 909 C CA . GLN A 1 119 ? 8.855 -12.025 -1.558 1.00 96.56 119 GLN A CA 1
ATOM 910 C C . GLN A 1 119 ? 7.564 -12.012 -2.386 1.00 96.56 119 GLN A C 1
ATOM 912 O O . GLN A 1 119 ? 6.521 -12.466 -1.913 1.00 96.56 119 GLN A O 1
ATOM 917 N N . MET A 1 120 ? 7.629 -11.522 -3.627 1.00 95.88 120 MET A N 1
ATOM 918 C CA . MET A 1 120 ? 6.469 -11.399 -4.508 1.00 95.88 120 MET A CA 1
ATOM 919 C C . MET A 1 120 ? 5.889 -12.762 -4.895 1.00 95.88 120 MET A C 1
ATOM 921 O O . MET A 1 120 ? 4.671 -12.905 -4.944 1.00 95.88 120 MET A O 1
ATOM 925 N N . SER A 1 121 ? 6.721 -13.793 -5.072 1.00 97.50 121 SER A N 1
ATOM 926 C CA . SER A 1 121 ? 6.240 -15.163 -5.327 1.00 97.50 121 SER A CA 1
ATOM 927 C C . SER A 1 121 ? 5.374 -15.731 -4.192 1.00 97.50 121 SER A C 1
ATOM 929 O O . SER A 1 121 ? 4.624 -16.683 -4.395 1.00 97.50 121 SER A O 1
ATOM 931 N N . ARG A 1 122 ? 5.438 -15.125 -3.000 1.00 96.94 122 ARG A N 1
ATOM 932 C CA . ARG A 1 122 ? 4.697 -15.519 -1.795 1.00 96.94 122 ARG A CA 1
ATOM 933 C C . ARG A 1 122 ? 3.641 -14.499 -1.377 1.00 96.94 122 ARG A C 1
ATOM 935 O O . ARG A 1 122 ? 3.092 -14.608 -0.280 1.00 96.94 122 ARG A O 1
ATOM 942 N N . ILE A 1 123 ? 3.340 -13.505 -2.215 1.00 95.19 123 ILE A N 1
ATOM 943 C CA . ILE A 1 123 ? 2.443 -12.398 -1.855 1.00 95.19 123 ILE A CA 1
ATOM 944 C C . ILE A 1 123 ? 1.067 -12.886 -1.380 1.00 95.19 123 ILE A C 1
ATOM 946 O O . ILE A 1 123 ? 0.547 -12.400 -0.377 1.00 95.19 123 ILE A O 1
ATOM 950 N N . GLU A 1 124 ? 0.522 -13.908 -2.038 1.00 95.88 124 GLU A N 1
ATOM 951 C CA . GLU A 1 124 ? -0.766 -14.519 -1.703 1.00 95.88 124 GLU A CA 1
ATOM 952 C C . GLU A 1 124 ? -0.771 -15.122 -0.290 1.00 95.88 124 GLU A C 1
ATOM 954 O O . GLU A 1 124 ? -1.664 -14.852 0.516 1.00 95.88 124 GLU A O 1
ATOM 959 N N . GLU A 1 125 ? 0.282 -15.872 0.047 1.00 97.38 125 GLU A N 1
ATOM 960 C CA . GLU A 1 125 ? 0.493 -16.458 1.374 1.00 97.38 125 GLU A CA 1
ATOM 961 C C . GLU A 1 125 ? 0.618 -15.366 2.452 1.00 97.38 125 GLU A C 1
ATOM 963 O O . GLU A 1 125 ? 0.029 -15.465 3.535 1.00 97.38 125 GLU A O 1
ATOM 968 N N . ILE A 1 126 ? 1.390 -14.315 2.158 1.00 95.44 126 ILE A N 1
ATOM 969 C CA . ILE A 1 126 ? 1.650 -13.195 3.069 1.00 95.44 126 ILE A CA 1
ATOM 970 C C . ILE A 1 126 ? 0.357 -12.432 3.370 1.00 95.44 126 ILE A C 1
ATOM 972 O O . ILE A 1 126 ? 0.063 -12.154 4.537 1.00 95.44 126 ILE A O 1
ATOM 976 N N . ILE A 1 127 ? -0.435 -12.116 2.344 1.00 94.81 127 ILE A N 1
ATOM 977 C CA . ILE A 1 127 ? -1.697 -11.390 2.512 1.00 94.81 127 ILE A CA 1
ATOM 978 C C . ILE A 1 127 ? -2.703 -12.242 3.283 1.00 94.81 127 ILE A C 1
ATOM 980 O O . ILE A 1 127 ? -3.281 -11.746 4.247 1.00 94.81 127 ILE A O 1
ATOM 984 N N . ALA A 1 128 ? -2.836 -13.532 2.962 1.00 95.88 128 ALA A N 1
ATOM 985 C CA . ALA A 1 128 ? -3.732 -14.431 3.690 1.00 95.88 128 ALA A CA 1
ATOM 986 C C . ALA A 1 128 ? -3.363 -14.550 5.184 1.00 95.88 128 ALA A C 1
ATOM 988 O O . ALA A 1 128 ? -4.228 -14.631 6.057 1.00 95.88 128 ALA A O 1
ATOM 989 N N . LYS A 1 129 ? -2.065 -14.539 5.523 1.00 96.25 129 LYS A N 1
ATOM 990 C CA . LYS A 1 129 ? -1.602 -14.484 6.923 1.00 96.25 129 LYS A CA 1
ATOM 991 C C . LYS A 1 129 ? -2.037 -13.195 7.621 1.00 96.25 129 LYS A C 1
ATOM 993 O O . LYS A 1 129 ? -2.508 -13.251 8.757 1.00 96.25 129 LYS A O 1
ATOM 998 N N . ARG A 1 130 ? -1.884 -12.048 6.958 1.00 94.62 130 ARG A N 1
ATOM 999 C CA . ARG A 1 130 ? -2.276 -10.738 7.504 1.00 94.62 130 ARG A CA 1
ATOM 1000 C C . ARG A 1 130 ? -3.787 -10.629 7.681 1.00 94.62 130 ARG A C 1
ATOM 1002 O O . ARG A 1 130 ? -4.239 -10.159 8.720 1.00 94.62 130 ARG A O 1
ATOM 1009 N N . GLU A 1 131 ? -4.552 -11.127 6.718 1.00 94.56 131 GLU A N 1
ATOM 1010 C CA . GLU A 1 131 ? -6.012 -11.180 6.770 1.00 94.56 131 GLU A CA 1
ATOM 1011 C C . GLU A 1 131 ? -6.514 -12.010 7.954 1.00 94.56 131 GLU A C 1
ATOM 1013 O O . GLU A 1 131 ? -7.361 -11.541 8.712 1.00 94.56 131 GLU A O 1
ATOM 1018 N N . ARG A 1 132 ? -5.916 -13.182 8.208 1.00 96.56 132 ARG A N 1
ATOM 1019 C CA . ARG A 1 132 ? -6.236 -13.985 9.400 1.00 96.56 132 ARG A CA 1
ATOM 1020 C C . ARG A 1 132 ? -6.012 -13.218 10.702 1.00 96.56 132 ARG A C 1
ATOM 1022 O O . ARG A 1 132 ? -6.855 -13.258 11.592 1.00 96.56 132 ARG A O 1
ATOM 1029 N N . VAL A 1 133 ? -4.900 -12.493 10.818 1.00 95.94 133 VAL A N 1
ATOM 1030 C CA . VAL A 1 133 ? -4.617 -11.670 12.007 1.00 95.94 133 VAL A CA 1
ATOM 1031 C C . VAL A 1 133 ? -5.614 -10.513 12.133 1.00 95.94 133 VAL A C 1
ATOM 1033 O O . VAL A 1 133 ? -6.079 -10.226 13.235 1.00 95.94 133 VAL A O 1
ATOM 1036 N N . ALA A 1 134 ? -5.975 -9.865 11.025 1.00 94.56 134 ALA A N 1
ATOM 1037 C CA . ALA A 1 134 ? -6.986 -8.812 11.015 1.00 94.56 134 ALA A CA 1
ATOM 1038 C C . ALA A 1 134 ? -8.364 -9.338 11.448 1.00 94.56 134 ALA A C 1
ATOM 1040 O O . ALA A 1 134 ? -9.027 -8.689 12.254 1.00 94.56 134 ALA A O 1
ATOM 1041 N N . ALA A 1 135 ? -8.757 -10.534 10.999 1.00 95.25 135 ALA A N 1
ATOM 1042 C CA . ALA A 1 135 ? -9.992 -11.191 11.425 1.00 95.25 135 ALA A CA 1
ATOM 1043 C C . ALA A 1 135 ? -9.997 -11.474 12.936 1.00 95.25 135 ALA A C 1
ATOM 1045 O O . ALA A 1 135 ? -10.965 -11.144 13.616 1.00 95.25 135 ALA A O 1
ATOM 1046 N N . MET A 1 136 ? -8.883 -11.971 13.490 1.00 96.88 136 MET A N 1
ATOM 1047 C CA . MET A 1 136 ? -8.745 -12.165 14.940 1.00 96.88 136 MET A CA 1
ATOM 1048 C C . MET A 1 136 ? -8.893 -10.852 15.720 1.00 96.88 136 MET A C 1
ATOM 1050 O O . MET A 1 136 ? -9.470 -10.839 16.806 1.00 96.88 136 MET A O 1
ATOM 1054 N N . TYR A 1 137 ? -8.356 -9.742 15.200 1.00 95.62 137 TYR A N 1
ATOM 1055 C CA . TYR A 1 137 ? -8.557 -8.433 15.819 1.00 95.62 137 TYR A CA 1
ATOM 1056 C C . TYR A 1 137 ? -10.006 -7.967 15.716 1.00 95.62 137 TYR A C 1
ATOM 1058 O O . TYR A 1 137 ? -10.527 -7.447 16.698 1.00 95.62 137 TYR A O 1
ATOM 1066 N N . ALA A 1 138 ? -10.646 -8.141 14.560 1.00 94.31 138 ALA A N 1
ATOM 1067 C CA . ALA A 1 138 ? -12.040 -7.769 14.362 1.00 94.31 138 ALA A CA 1
ATOM 1068 C C . ALA A 1 138 ? -12.955 -8.514 15.338 1.00 94.31 138 ALA A C 1
ATOM 1070 O O . ALA A 1 138 ? -13.764 -7.877 16.000 1.00 94.31 138 ALA A O 1
ATOM 1071 N N . GLU A 1 139 ? -12.760 -9.823 15.493 1.00 95.69 139 GLU A N 1
ATOM 1072 C CA . GLU A 1 139 ? -13.507 -10.663 16.430 1.00 95.69 139 GLU A CA 1
ATOM 1073 C C . GLU A 1 139 ? -13.273 -10.245 17.889 1.00 95.69 139 GLU A C 1
ATOM 1075 O O . GLU A 1 139 ? -14.215 -9.962 18.620 1.00 95.69 139 GLU A O 1
ATOM 1080 N N . ARG A 1 140 ? -12.011 -10.150 18.324 1.00 94.75 140 ARG A N 1
ATOM 1081 C CA . ARG A 1 140 ? -11.677 -9.917 19.744 1.00 94.75 140 ARG A CA 1
ATOM 1082 C C . ARG A 1 140 ? -11.931 -8.494 20.222 1.00 94.75 140 ARG A C 1
ATOM 1084 O O . ARG A 1 140 ? -12.013 -8.262 21.424 1.00 94.75 140 ARG A O 1
ATOM 1091 N N . LEU A 1 141 ? -11.954 -7.535 19.302 1.00 93.50 141 LEU A N 1
ATOM 1092 C CA . LEU A 1 141 ? -12.232 -6.133 19.608 1.00 93.50 141 LEU A CA 1
ATOM 1093 C C . LEU A 1 141 ? -13.688 -5.762 19.308 1.00 93.50 141 LEU A C 1
ATOM 1095 O O . LEU A 1 141 ? -14.097 -4.645 19.629 1.00 93.50 141 LEU A O 1
ATOM 1099 N N . ALA A 1 142 ? -14.470 -6.670 18.714 1.00 92.62 142 ALA A N 1
ATOM 1100 C CA . ALA A 1 142 ? -15.902 -6.477 18.558 1.00 92.62 142 ALA A CA 1
ATOM 1101 C C . ALA A 1 142 ? -16.562 -6.349 19.936 1.00 92.62 142 ALA A C 1
ATOM 1103 O O . ALA A 1 142 ? -16.263 -7.093 20.867 1.00 92.62 142 ALA A O 1
ATOM 1104 N N . GLY A 1 143 ? -17.454 -5.368 20.069 1.00 89.06 143 GLY A N 1
ATOM 1105 C CA . GLY A 1 143 ? -18.209 -5.142 21.301 1.00 89.06 143 GLY A CA 1
ATOM 1106 C C . GLY A 1 143 ? -17.428 -4.484 22.440 1.00 89.06 143 GLY A C 1
ATOM 1107 O O . GLY A 1 143 ? -18.024 -4.229 23.482 1.00 89.06 143 GLY A O 1
ATOM 1108 N N . VAL A 1 144 ? -16.138 -4.161 22.270 1.00 91.94 144 VAL A N 1
ATOM 1109 C CA . VAL A 1 144 ? -15.398 -3.390 23.281 1.00 91.94 144 VAL A CA 1
ATOM 1110 C C . VAL A 1 144 ? -15.923 -1.945 23.296 1.00 91.94 144 VAL A C 1
ATOM 1112 O O . VAL A 1 144 ? -15.791 -1.253 22.281 1.00 91.94 144 VAL A O 1
ATOM 1115 N N . PRO A 1 145 ? -16.482 -1.455 24.423 1.00 90.12 145 PRO A N 1
ATOM 1116 C CA . PRO A 1 145 ? -17.003 -0.093 24.508 1.00 90.12 145 PRO A CA 1
ATOM 1117 C C . PRO A 1 145 ? -15.930 0.951 24.191 1.00 90.12 145 PRO A C 1
ATOM 1119 O O . PRO A 1 145 ? -14.761 0.804 24.557 1.00 90.12 145 PRO A O 1
ATOM 1122 N N . GLY A 1 146 ? -16.312 2.005 23.478 1.00 90.19 146 GLY A N 1
ATOM 1123 C CA . GLY A 1 146 ? -15.415 3.067 23.045 1.00 90.19 146 GLY A CA 1
ATOM 1124 C C . GLY A 1 146 ? -14.442 2.676 21.933 1.00 90.19 146 GLY A C 1
ATOM 1125 O O . GLY A 1 146 ? -13.674 3.539 21.503 1.00 90.19 146 GLY A O 1
ATOM 1126 N N . VAL A 1 147 ? -14.442 1.432 21.440 1.00 92.25 147 VAL A N 1
ATOM 1127 C CA . VAL A 1 147 ? -13.576 0.990 20.338 1.00 92.25 147 VAL A CA 1
ATOM 1128 C C . VAL A 1 147 ? -14.362 0.932 19.034 1.00 92.25 147 VAL A C 1
ATOM 1130 O O . VAL A 1 147 ? -15.374 0.251 18.912 1.00 92.25 147 VAL A O 1
ATOM 1133 N N . ARG A 1 148 ? -13.849 1.608 18.005 1.00 93.31 148 ARG A N 1
ATOM 1134 C CA . ARG A 1 148 ? -14.351 1.504 16.634 1.00 93.31 148 ARG A CA 1
ATOM 1135 C C . ARG A 1 148 ? -13.322 0.814 15.752 1.00 93.31 148 ARG A C 1
ATOM 1137 O O . ARG A 1 148 ? -12.193 1.291 15.603 1.00 93.31 148 ARG A O 1
ATOM 1144 N N . LEU A 1 149 ? -13.752 -0.296 15.162 1.00 92.88 149 LEU A N 1
ATOM 1145 C CA . LEU A 1 149 ? -12.971 -1.103 14.230 1.00 92.88 149 LEU A CA 1
ATOM 1146 C C . LEU A 1 149 ? -12.724 -0.360 12.902 1.00 92.88 149 LEU A C 1
ATOM 1148 O O . LEU A 1 149 ? -13.485 0.557 12.559 1.00 92.88 149 LEU A O 1
ATOM 1152 N N . PRO A 1 150 ? -11.677 -0.741 12.142 1.00 91.50 150 PRO A N 1
ATOM 1153 C CA . PRO A 1 150 ? -11.503 -0.263 10.781 1.00 91.50 150 PRO A CA 1
ATOM 1154 C C . PRO A 1 150 ? -12.729 -0.615 9.937 1.00 91.50 150 PRO A C 1
ATOM 1156 O O . PRO A 1 150 ? -13.242 -1.729 9.989 1.00 91.50 150 PRO A O 1
ATOM 1159 N N . TYR A 1 151 ? -13.181 0.339 9.129 1.00 89.12 151 TYR A N 1
ATOM 1160 C CA . TYR A 1 151 ? -14.220 0.085 8.142 1.00 89.12 151 TYR A CA 1
ATOM 1161 C C . TYR A 1 151 ? -13.584 -0.380 6.832 1.00 89.12 151 TYR A C 1
ATOM 1163 O O . TYR A 1 151 ? -12.736 0.326 6.281 1.00 89.12 151 TYR A O 1
ATOM 1171 N N . VAL A 1 152 ? -14.057 -1.508 6.308 1.00 88.75 152 VAL A N 1
ATOM 1172 C CA . VAL A 1 152 ? -13.737 -1.994 4.963 1.00 88.75 152 VAL A CA 1
ATOM 1173 C C . VAL A 1 152 ? -14.938 -1.712 4.062 1.00 88.75 152 VAL A C 1
ATOM 1175 O O . VAL A 1 152 ? -16.066 -2.064 4.401 1.00 88.75 152 VAL A O 1
ATOM 1178 N N . ALA A 1 153 ? -14.715 -1.011 2.949 1.00 87.50 153 ALA A N 1
ATOM 1179 C CA . ALA A 1 153 ? -15.789 -0.704 2.008 1.00 87.50 153 ALA A CA 1
ATOM 1180 C C . ALA A 1 153 ? -16.207 -1.968 1.236 1.00 87.50 153 ALA A C 1
ATOM 1182 O O . ALA A 1 153 ? -15.316 -2.738 0.885 1.00 87.50 153 ALA A O 1
ATOM 1183 N N . PRO A 1 154 ? -17.502 -2.172 0.923 1.00 88.31 154 PRO A N 1
ATOM 1184 C CA . PRO A 1 154 ? -17.969 -3.343 0.172 1.00 88.31 154 PRO A CA 1
ATOM 1185 C C . PRO A 1 154 ? -17.281 -3.523 -1.183 1.00 88.31 154 PRO A C 1
ATOM 1187 O O . PRO A 1 154 ? -17.156 -4.633 -1.682 1.00 88.31 154 PRO A O 1
ATOM 1190 N N . GLU A 1 155 ? -16.829 -2.427 -1.790 1.00 87.94 155 GLU A N 1
ATOM 1191 C CA . GLU A 1 155 ? -16.123 -2.456 -3.065 1.00 87.94 155 GLU A CA 1
ATOM 1192 C C . GLU A 1 155 ? -14.656 -2.901 -2.934 1.00 87.94 155 GLU A C 1
ATOM 1194 O O . GLU A 1 155 ? -14.024 -3.184 -3.947 1.00 87.94 155 GLU A O 1
ATOM 1199 N N . VAL A 1 156 ? -14.087 -2.952 -1.724 1.00 89.69 156 VAL A N 1
ATOM 1200 C CA . VAL A 1 156 ? -12.751 -3.517 -1.490 1.00 89.69 156 VAL A CA 1
ATOM 1201 C C . VAL A 1 156 ? -12.887 -5.035 -1.454 1.00 89.69 156 VAL A C 1
ATOM 1203 O O . VAL A 1 156 ? -13.302 -5.604 -0.448 1.00 89.69 156 VAL A O 1
ATOM 1206 N N . THR A 1 157 ? -12.539 -5.687 -2.562 1.00 89.75 157 THR A N 1
ATOM 1207 C CA . THR A 1 157 ? -12.634 -7.146 -2.710 1.00 89.75 157 THR A CA 1
ATOM 1208 C C . THR A 1 157 ? -11.521 -7.872 -1.968 1.00 89.75 157 THR A C 1
ATOM 1210 O O . THR A 1 157 ? -11.702 -9.022 -1.579 1.00 89.75 157 THR A O 1
ATOM 1213 N N . ARG A 1 158 ? -10.383 -7.206 -1.734 1.00 90.56 158 ARG A N 1
ATOM 1214 C CA . ARG A 1 158 ? -9.280 -7.756 -0.944 1.00 90.56 158 ARG A CA 1
ATOM 1215 C C . ARG A 1 158 ? -8.497 -6.657 -0.243 1.00 90.56 158 ARG A C 1
ATOM 1217 O O . ARG A 1 158 ? -8.101 -5.686 -0.877 1.00 90.56 158 ARG A O 1
ATOM 1224 N N . MET A 1 159 ? -8.211 -6.826 1.046 1.00 91.38 159 MET A N 1
ATOM 1225 C CA . MET A 1 159 ? -7.423 -5.874 1.835 1.00 91.38 159 MET A CA 1
ATOM 1226 C C . MET A 1 159 ? -6.060 -6.472 2.194 1.00 91.38 159 MET A C 1
ATOM 1228 O O . MET A 1 159 ? -5.993 -7.553 2.772 1.00 91.38 159 MET A O 1
ATOM 1232 N N . SER A 1 160 ? -4.962 -5.763 1.913 1.00 89.69 160 SER A N 1
ATOM 1233 C CA . SER A 1 160 ? -3.609 -6.277 2.188 1.00 89.69 160 SER A CA 1
ATOM 1234 C C . SER A 1 160 ? -3.062 -5.978 3.590 1.00 89.69 160 SER A C 1
ATOM 1236 O O . SER A 1 160 ? -1.938 -6.370 3.907 1.00 89.69 160 SER A O 1
ATOM 1238 N N . TRP A 1 161 ? -3.840 -5.287 4.432 1.00 90.56 161 TRP A N 1
ATOM 1239 C CA . TRP A 1 161 ? -3.588 -5.035 5.859 1.00 90.56 161 TRP A CA 1
ATOM 1240 C C . TRP A 1 161 ? -2.122 -4.701 6.202 1.00 90.56 161 TRP A C 1
ATOM 1242 O O . TRP A 1 161 ? -1.387 -5.519 6.768 1.00 90.56 161 TRP A O 1
ATOM 1252 N N . PHE A 1 162 ? -1.689 -3.473 5.891 1.00 88.69 162 PHE A N 1
ATOM 1253 C CA . PHE A 1 162 ? -0.383 -2.964 6.340 1.00 88.69 162 PHE A CA 1
ATOM 1254 C C . PHE A 1 162 ? -0.334 -2.875 7.869 1.00 88.69 162 PHE A C 1
ATOM 1256 O O . PHE A 1 162 ? 0.541 -3.454 8.514 1.00 88.69 162 PHE A O 1
ATOM 1263 N N . VAL A 1 163 ? -1.340 -2.204 8.431 1.00 89.38 163 VAL A N 1
ATOM 1264 C CA . VAL A 1 163 ? -1.584 -2.040 9.863 1.00 89.38 163 VAL A CA 1
ATOM 1265 C C . VAL A 1 163 ? -3.079 -2.171 10.151 1.00 89.38 163 VAL A C 1
ATOM 1267 O O . VAL A 1 163 ? -3.916 -1.837 9.314 1.00 89.38 163 VAL A O 1
ATOM 1270 N N . TYR A 1 164 ? -3.421 -2.641 11.351 1.00 89.94 164 TYR A N 1
ATOM 1271 C CA . TYR A 1 164 ? -4.804 -2.711 11.822 1.00 89.94 164 TYR A CA 1
ATOM 1272 C C . TYR A 1 164 ? -5.085 -1.530 12.760 1.00 89.94 164 TYR A C 1
ATOM 1274 O O . TYR A 1 164 ? -4.655 -1.530 13.915 1.00 89.94 164 TYR A O 1
ATOM 1282 N N . VAL A 1 165 ? -5.758 -0.492 12.252 1.00 91.00 165 VAL A N 1
ATOM 1283 C CA . VAL A 1 165 ? -5.968 0.770 12.983 1.00 91.00 165 VAL A CA 1
ATOM 1284 C C . VAL A 1 165 ? -7.360 0.824 13.598 1.00 91.00 165 VAL A C 1
ATOM 1286 O O . VAL A 1 165 ? -8.360 0.922 12.891 1.00 91.00 165 VAL A O 1
ATOM 1289 N N . ILE A 1 166 ? -7.416 0.838 14.927 1.00 91.12 166 ILE A N 1
ATOM 1290 C CA . ILE A 1 166 ? -8.646 1.087 15.681 1.00 91.12 166 ILE A CA 1
ATOM 1291 C C . ILE A 1 166 ? -8.725 2.540 16.139 1.00 91.12 166 ILE A C 1
ATOM 1293 O O . ILE A 1 166 ? -7.709 3.206 16.344 1.00 91.12 166 ILE A O 1
ATOM 1297 N N . ARG A 1 167 ? -9.947 3.018 16.355 1.00 90.88 167 ARG A N 1
ATOM 1298 C CA . ARG A 1 167 ? -10.204 4.270 17.071 1.00 90.88 167 ARG A CA 1
ATOM 1299 C C . ARG A 1 167 ? -10.700 3.932 18.469 1.00 90.88 167 ARG A C 1
ATOM 1301 O O . ARG A 1 167 ? -11.482 3.002 18.621 1.00 90.88 167 ARG A O 1
ATOM 1308 N N . VAL A 1 168 ? -10.249 4.681 19.466 1.00 92.56 168 VAL A N 1
ATOM 1309 C CA . VAL A 1 168 ? -10.606 4.480 20.877 1.00 92.56 168 VAL A CA 1
ATOM 1310 C C . VAL A 1 168 ? -11.250 5.742 21.442 1.00 92.56 168 VAL A C 1
ATOM 1312 O O . VAL A 1 168 ? -11.008 6.834 20.928 1.00 92.56 168 VAL A O 1
ATOM 1315 N N . GLY A 1 169 ? -12.071 5.582 22.479 1.00 90.62 169 GLY A N 1
ATOM 1316 C CA . GLY A 1 169 ? -12.834 6.665 23.093 1.00 90.62 169 GLY A CA 1
ATOM 1317 C C . GLY A 1 169 ? -13.937 7.230 22.201 1.00 90.62 169 GLY A C 1
ATOM 1318 O O . GLY A 1 169 ? -14.384 8.333 22.460 1.00 90.62 169 GLY A O 1
ATOM 1319 N N . VAL A 1 170 ? -14.381 6.532 21.146 1.00 90.19 170 VAL A N 1
ATOM 1320 C CA . VAL A 1 170 ? -15.338 7.108 20.173 1.00 90.19 170 VAL A CA 1
ATOM 1321 C C . VAL A 1 170 ? -16.714 7.447 20.753 1.00 90.19 170 VAL A C 1
ATOM 1323 O O . VAL A 1 170 ? -17.454 8.192 20.115 1.00 90.19 170 VAL A O 1
ATOM 1326 N N . ASP A 1 171 ? -17.023 6.917 21.933 1.00 91.19 171 ASP A N 1
ATOM 1327 C CA . ASP A 1 171 ? -18.269 7.160 22.663 1.00 91.19 171 ASP A CA 1
ATOM 1328 C C . ASP A 1 171 ? -18.180 8.425 23.539 1.00 91.19 171 ASP A C 1
ATOM 1330 O O . ASP A 1 171 ? -19.182 8.881 24.083 1.00 91.19 171 ASP A O 1
ATOM 1334 N N . GLU A 1 172 ? -16.988 9.021 23.666 1.00 92.69 172 GLU A N 1
ATOM 1335 C CA . GLU A 1 172 ? -16.782 10.240 24.443 1.00 92.69 172 GLU A CA 1
ATOM 1336 C C . GLU A 1 172 ? -17.238 11.493 23.673 1.00 92.69 172 GLU A C 1
ATOM 1338 O O . GLU A 1 172 ? -16.910 11.655 22.488 1.00 92.69 172 GLU A O 1
ATOM 1343 N N . PRO A 1 173 ? -17.922 12.435 24.349 1.00 90.94 173 PRO A N 1
ATOM 1344 C CA . PRO A 1 173 ? -18.583 13.563 23.698 1.00 90.94 173 PRO A CA 1
ATOM 1345 C C . PRO A 1 173 ? -17.623 14.663 23.234 1.00 90.94 173 PRO A C 1
ATOM 1347 O O . PRO A 1 173 ? -17.969 15.415 22.324 1.00 90.94 173 PRO A O 1
ATOM 1350 N N . THR A 1 174 ? -16.430 14.779 23.836 1.00 93.12 174 THR A N 1
ATOM 1351 C CA . THR A 1 174 ? -15.468 15.844 23.506 1.00 93.12 174 THR A CA 1
ATOM 1352 C C . THR A 1 174 ? -14.111 15.297 23.050 1.00 93.12 174 THR A C 1
ATOM 1354 O O . THR A 1 174 ? -13.685 14.233 23.518 1.00 93.12 174 THR A O 1
ATOM 1357 N N . PRO A 1 175 ? -13.388 16.010 22.163 1.00 90.50 175 PRO A N 1
ATOM 1358 C CA . PRO A 1 175 ? -12.052 15.612 21.710 1.00 90.50 175 PRO A CA 1
ATOM 1359 C C . PRO A 1 175 ? -11.029 15.432 22.844 1.00 90.50 175 PRO A C 1
ATOM 1361 O O . PRO A 1 175 ? -10.143 14.577 22.756 1.00 90.50 175 PRO A O 1
ATOM 1364 N N . GLU A 1 176 ? -11.154 16.204 23.923 1.00 93.31 176 GLU A N 1
ATOM 1365 C CA . GLU A 1 176 ? -10.273 16.142 25.093 1.00 93.31 176 GLU A CA 1
ATOM 1366 C C . GLU A 1 176 ? -10.461 14.812 25.824 1.00 93.31 176 GLU A C 1
ATOM 1368 O O . GLU A 1 176 ? -9.482 14.135 26.145 1.00 93.31 176 GLU A O 1
ATOM 1373 N N . ARG A 1 177 ? -11.716 14.381 26.015 1.00 90.75 177 ARG A N 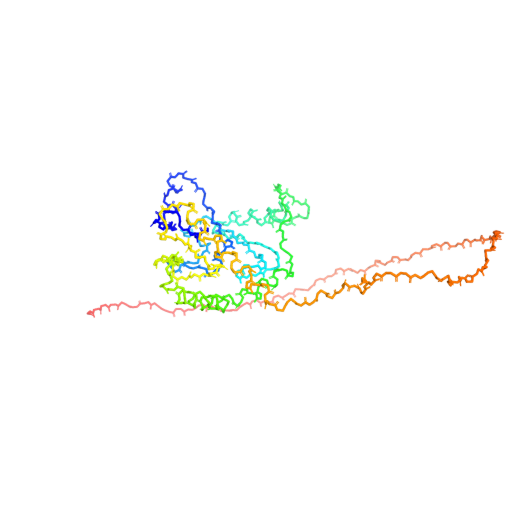1
ATOM 1374 C CA . ARG A 1 177 ? -12.024 13.078 26.618 1.00 90.75 177 ARG A CA 1
ATOM 1375 C C . ARG A 1 177 ? -11.607 11.916 25.721 1.00 90.75 177 ARG A C 1
ATOM 1377 O O . ARG A 1 177 ? -10.997 10.967 26.210 1.00 90.75 177 ARG A O 1
ATOM 1384 N N . GLN A 1 178 ? -11.826 12.023 24.408 1.00 90.88 178 GLN A N 1
ATOM 1385 C CA . GLN A 1 178 ? -11.331 11.040 23.433 1.00 90.88 178 GLN A CA 1
ATOM 1386 C C . GLN A 1 178 ? -9.805 10.871 23.534 1.00 90.88 178 GLN A C 1
ATOM 1388 O O . GLN A 1 178 ? -9.289 9.750 23.566 1.00 90.88 178 GLN A O 1
ATOM 1393 N N . SER A 1 179 ? -9.079 11.988 23.640 1.00 91.06 179 SER A N 1
ATOM 1394 C CA . SER A 1 179 ? -7.620 12.000 23.789 1.00 91.06 179 SER A CA 1
ATOM 1395 C C . SER A 1 179 ? -7.175 11.414 25.129 1.00 91.06 179 SER A C 1
ATOM 1397 O O . SER A 1 179 ? -6.245 10.609 25.155 1.00 91.06 179 SER A O 1
ATOM 1399 N N . ALA A 1 180 ? -7.876 11.723 26.224 1.00 91.88 180 ALA A N 1
ATOM 1400 C CA . ALA A 1 180 ? -7.595 11.156 27.542 1.00 91.88 180 ALA A CA 1
ATOM 1401 C C . ALA A 1 180 ? -7.761 9.626 27.565 1.00 91.88 180 ALA A C 1
ATOM 1403 O O . ALA A 1 180 ? -6.896 8.919 28.090 1.00 91.88 180 ALA A O 1
ATOM 1404 N N . VAL A 1 181 ? -8.822 9.095 26.940 1.00 91.62 181 VAL A N 1
ATOM 1405 C CA . VAL A 1 181 ? -9.027 7.644 26.789 1.00 91.62 181 VAL A CA 1
ATOM 1406 C C . VAL A 1 181 ? -7.901 7.024 25.963 1.00 91.62 181 VAL A C 1
ATOM 1408 O O . VAL A 1 181 ? -7.300 6.032 26.386 1.00 91.62 181 VAL A O 1
ATOM 1411 N N . ARG A 1 182 ? -7.552 7.624 24.818 1.00 91.12 182 ARG A N 1
ATOM 1412 C CA . ARG A 1 182 ? -6.424 7.173 23.989 1.00 91.12 182 ARG A CA 1
ATOM 1413 C C . ARG A 1 182 ? -5.128 7.113 24.793 1.00 91.12 182 ARG A C 1
ATOM 1415 O O . ARG A 1 182 ? -4.447 6.088 24.775 1.00 91.12 182 ARG A O 1
ATOM 1422 N N . ASP A 1 183 ? -4.790 8.179 25.505 1.00 91.31 183 ASP A N 1
ATOM 1423 C CA . ASP A 1 183 ? -3.530 8.286 26.242 1.00 91.31 183 ASP A CA 1
ATOM 1424 C C . ASP A 1 183 ? -3.485 7.307 27.416 1.00 91.31 183 ASP A C 1
ATOM 1426 O O . ASP A 1 183 ? -2.459 6.660 27.655 1.00 91.31 183 ASP A O 1
ATOM 1430 N N . HIS A 1 184 ? -4.621 7.103 28.087 1.00 89.62 184 HIS A N 1
ATOM 1431 C CA . HIS A 1 184 ? -4.771 6.067 29.099 1.00 89.62 184 HIS A CA 1
ATOM 1432 C C . HIS A 1 184 ? -4.493 4.669 28.526 1.00 89.62 184 HIS A C 1
ATOM 1434 O O . HIS A 1 184 ? -3.679 3.928 29.089 1.00 89.62 184 HIS A O 1
ATOM 1440 N N . VAL A 1 185 ? -5.126 4.313 27.402 1.00 88.50 185 VAL A N 1
ATOM 1441 C CA . VAL A 1 185 ? -4.929 3.021 26.724 1.00 88.50 185 VAL A CA 1
ATOM 1442 C C . VAL A 1 185 ? -3.466 2.847 26.314 1.00 88.50 185 VAL A C 1
ATOM 1444 O O . VAL A 1 185 ? -2.845 1.831 26.638 1.00 88.50 185 VAL A O 1
ATOM 1447 N N . MET A 1 186 ? -2.868 3.858 25.679 1.00 87.25 186 MET A N 1
ATOM 1448 C CA . MET A 1 186 ? -1.472 3.815 25.236 1.00 87.25 186 MET A CA 1
ATOM 1449 C C . MET A 1 186 ? -0.501 3.640 26.405 1.00 87.25 186 MET A C 1
ATOM 1451 O O . MET A 1 186 ? 0.437 2.844 26.315 1.00 87.25 186 MET A O 1
ATOM 1455 N N . ARG A 1 187 ? -0.735 4.320 27.532 1.00 89.50 187 ARG A N 1
ATOM 1456 C CA . ARG A 1 187 ? 0.063 4.153 28.754 1.00 89.50 187 ARG A CA 1
ATOM 1457 C C . ARG A 1 187 ? -0.021 2.722 29.289 1.00 89.50 187 ARG A C 1
ATOM 1459 O O . ARG A 1 187 ? 1.013 2.142 29.618 1.00 89.50 187 ARG A O 1
ATOM 1466 N N . ARG A 1 188 ? -1.213 2.117 29.340 1.00 87.00 188 ARG A N 1
ATOM 1467 C CA . ARG A 1 188 ? -1.395 0.730 29.819 1.00 87.00 188 ARG A CA 1
ATOM 1468 C C . ARG A 1 188 ? -0.733 -0.290 28.888 1.00 87.00 188 ARG A C 1
ATOM 1470 O O . ARG A 1 188 ? -0.054 -1.197 29.369 1.00 87.00 188 ARG A O 1
ATOM 1477 N N . LEU A 1 189 ? -0.832 -0.098 27.572 1.00 84.19 189 LEU A N 1
ATOM 1478 C CA . LEU A 1 189 ? -0.172 -0.959 26.584 1.00 84.19 189 LEU A CA 1
ATOM 1479 C C . LEU A 1 189 ? 1.360 -0.844 26.623 1.00 84.19 189 LEU A C 1
ATOM 1481 O O . LEU A 1 189 ? 2.056 -1.850 26.474 1.00 84.19 189 LEU A O 1
ATOM 1485 N N . ARG A 1 190 ? 1.912 0.353 26.871 1.00 78.19 190 ARG A N 1
ATOM 1486 C CA . ARG A 1 190 ? 3.364 0.550 27.055 1.00 78.19 190 ARG A CA 1
ATOM 1487 C C . ARG A 1 190 ? 3.900 -0.219 28.263 1.00 78.19 190 ARG A C 1
ATOM 1489 O O . ARG A 1 190 ? 4.961 -0.833 28.169 1.00 78.19 190 ARG A O 1
ATOM 1496 N N . VAL A 1 191 ? 3.150 -0.237 29.366 1.00 61.09 191 VAL A N 1
ATOM 1497 C CA . VAL A 1 191 ? 3.506 -1.001 30.574 1.00 61.09 191 VAL A CA 1
ATOM 1498 C C . VAL A 1 191 ? 3.515 -2.509 30.296 1.00 61.09 191 VAL A C 1
ATOM 1500 O O . VAL A 1 191 ? 4.407 -3.211 30.764 1.00 61.09 191 VAL A O 1
ATOM 1503 N N . GLN A 1 192 ? 2.587 -3.012 29.476 1.00 58.56 192 GLN A N 1
ATOM 1504 C CA . GLN A 1 192 ? 2.547 -4.431 29.104 1.00 58.56 192 GLN A CA 1
ATOM 1505 C C . GLN A 1 192 ? 3.647 -4.833 28.106 1.00 58.56 192 GLN A C 1
ATOM 1507 O O . GLN A 1 192 ? 4.193 -5.931 28.206 1.00 58.56 192 GLN A O 1
ATOM 1512 N N . ARG A 1 193 ? 4.038 -3.951 27.173 1.00 51.69 193 ARG A N 1
ATOM 1513 C CA . ARG A 1 193 ? 5.097 -4.245 26.185 1.00 51.69 193 ARG A CA 1
ATOM 1514 C C . ARG A 1 193 ? 6.508 -4.351 26.771 1.00 51.69 193 ARG A C 1
ATOM 1516 O O . ARG A 1 193 ? 7.358 -4.967 26.134 1.00 51.69 193 ARG A O 1
ATOM 1523 N N . ARG A 1 194 ? 6.751 -3.845 27.986 1.00 47.75 194 ARG A N 1
ATOM 1524 C CA . ARG A 1 194 ? 8.004 -4.078 28.733 1.00 47.75 194 ARG A CA 1
ATOM 1525 C C . ARG A 1 194 ? 8.197 -5.533 29.203 1.00 47.75 194 ARG A C 1
ATOM 1527 O O . ARG A 1 194 ? 9.235 -5.829 29.777 1.00 47.75 194 ARG A O 1
ATOM 1534 N N . ARG A 1 195 ? 7.235 -6.437 28.967 1.00 38.62 195 ARG A N 1
ATOM 1535 C CA . ARG A 1 195 ? 7.292 -7.856 29.378 1.00 38.62 195 ARG A CA 1
ATOM 1536 C C . ARG A 1 195 ? 7.628 -8.846 28.251 1.00 38.62 195 ARG A C 1
ATOM 1538 O O . ARG A 1 195 ? 7.377 -10.036 28.400 1.00 38.62 195 ARG A O 1
ATOM 1545 N N . ARG A 1 196 ? 8.180 -8.395 27.118 1.00 37.16 196 ARG A N 1
ATOM 1546 C CA . ARG A 1 196 ? 8.830 -9.314 26.161 1.00 37.16 196 ARG A CA 1
ATOM 1547 C C . ARG A 1 196 ? 10.266 -9.581 26.624 1.00 37.16 196 ARG A C 1
ATOM 1549 O O . ARG A 1 196 ? 10.886 -8.631 27.098 1.00 37.16 196 ARG A O 1
ATOM 1556 N N . PRO A 1 197 ? 10.816 -10.800 26.462 1.00 33.81 197 PRO A N 1
ATOM 1557 C CA . PRO A 1 197 ? 12.245 -11.008 26.627 1.00 33.81 197 PRO A CA 1
ATOM 1558 C C . PRO A 1 197 ? 12.938 -10.146 25.572 1.00 33.81 197 PRO A C 1
ATOM 1560 O O . PRO A 1 197 ? 12.917 -10.450 24.381 1.00 33.81 197 PRO A O 1
ATOM 1563 N N . SER A 1 198 ? 13.475 -9.003 25.985 1.00 35.78 198 SER A N 1
ATOM 1564 C CA . SER A 1 198 ? 14.509 -8.338 25.215 1.00 35.78 198 SER A CA 1
ATOM 1565 C C . SER A 1 198 ? 15.691 -9.293 25.217 1.00 35.78 198 SER A C 1
ATOM 1567 O O . SER A 1 198 ? 16.213 -9.599 26.290 1.00 35.78 198 SER A O 1
ATOM 1569 N N . PHE A 1 199 ? 16.086 -9.781 24.042 1.00 31.47 199 PHE A N 1
ATOM 1570 C CA . PHE A 1 199 ? 17.409 -10.369 23.876 1.00 31.47 199 PHE A CA 1
ATOM 1571 C C . PHE A 1 199 ? 18.417 -9.420 24.543 1.00 31.47 199 PHE A C 1
ATOM 1573 O O . PHE A 1 199 ? 18.372 -8.217 24.254 1.00 31.47 199 PHE A O 1
ATOM 1580 N N . PRO A 1 200 ? 19.247 -9.894 25.488 1.00 31.38 200 PRO A N 1
ATOM 1581 C CA . PRO A 1 200 ? 20.243 -9.036 26.099 1.00 31.38 200 PRO A CA 1
ATOM 1582 C C . PRO A 1 200 ? 21.141 -8.498 24.987 1.00 31.38 200 PRO A C 1
ATOM 1584 O O . PRO A 1 200 ? 21.549 -9.237 24.091 1.00 31.38 200 PRO A O 1
ATOM 1587 N N . VAL A 1 201 ? 21.411 -7.194 25.030 1.00 35.66 201 VAL A N 1
ATOM 1588 C CA . VAL A 1 201 ? 22.426 -6.567 24.185 1.00 35.66 201 VAL A CA 1
ATOM 1589 C C . VAL A 1 201 ? 23.737 -7.302 24.453 1.00 35.66 201 VAL A C 1
ATOM 1591 O O . VAL A 1 201 ? 24.333 -7.149 25.519 1.00 35.66 201 VAL A O 1
ATOM 1594 N N . ILE A 1 202 ? 24.170 -8.128 23.503 1.00 37.72 202 ILE A N 1
ATOM 1595 C CA . ILE A 1 202 ? 25.520 -8.682 23.497 1.00 37.72 202 ILE A CA 1
ATOM 1596 C C . ILE A 1 202 ? 26.440 -7.485 23.250 1.00 37.72 202 ILE A C 1
ATOM 1598 O O . ILE A 1 202 ? 26.415 -6.906 22.167 1.00 37.72 202 ILE A O 1
ATOM 1602 N N . GLY A 1 203 ? 27.188 -7.071 24.276 1.00 36.78 203 GLY A N 1
ATOM 1603 C CA . GLY A 1 203 ? 28.192 -6.011 24.142 1.00 36.78 203 GLY A CA 1
ATOM 1604 C C . GLY A 1 203 ? 28.138 -4.850 25.137 1.00 36.78 203 GLY A C 1
ATOM 1605 O O . GLY A 1 203 ? 28.672 -3.790 24.825 1.00 36.78 203 GLY A O 1
ATOM 1606 N N . ARG A 1 204 ? 27.564 -4.999 2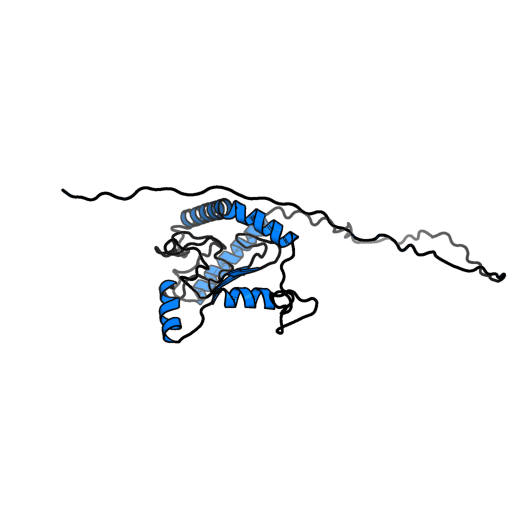6.340 1.00 34.41 204 ARG A N 1
ATOM 1607 C CA . ARG A 1 204 ? 28.003 -4.160 27.473 1.00 34.41 204 ARG A CA 1
ATOM 1608 C C . ARG A 1 204 ? 28.901 -4.971 28.391 1.00 34.41 204 ARG A C 1
ATOM 1610 O O . ARG A 1 204 ? 28.438 -5.831 29.134 1.00 34.41 204 ARG A O 1
ATOM 1617 N N . GLY A 1 205 ? 30.196 -4.693 28.261 1.00 31.19 205 GLY A N 1
ATOM 1618 C CA . GLY A 1 205 ? 31.239 -5.189 29.139 1.00 31.19 205 GLY A CA 1
ATOM 1619 C C . GLY A 1 205 ? 30.923 -4.892 30.602 1.00 31.19 205 GLY A C 1
ATOM 1620 O O . GLY A 1 205 ? 30.355 -3.860 30.954 1.00 31.19 205 GLY A O 1
ATOM 1621 N N . VAL A 1 206 ? 31.287 -5.868 31.419 1.00 37.06 206 VAL A N 1
ATOM 1622 C CA . VAL A 1 206 ? 31.356 -5.844 32.875 1.00 37.06 206 VAL A CA 1
ATOM 1623 C C . VAL A 1 206 ? 31.962 -4.530 33.375 1.00 37.06 206 VAL A C 1
ATOM 1625 O O . VAL A 1 206 ? 33.060 -4.173 32.956 1.00 37.06 206 VAL A O 1
ATOM 1628 N N . GLY A 1 207 ? 31.295 -3.863 34.320 1.00 31.12 207 GLY A N 1
ATOM 1629 C CA . GLY A 1 207 ? 31.954 -2.853 35.148 1.00 31.12 207 GLY A CA 1
ATOM 1630 C C . GLY A 1 207 ? 31.052 -1.738 35.656 1.00 31.12 207 GLY A C 1
ATOM 1631 O O . GLY A 1 207 ? 31.154 -0.619 35.177 1.00 31.12 207 GLY A O 1
ATOM 1632 N N . ASP A 1 208 ? 30.234 -2.018 36.670 1.00 33.66 208 ASP A N 1
ATOM 1633 C CA . ASP A 1 208 ? 29.975 -1.006 37.699 1.00 33.66 208 ASP A CA 1
ATOM 1634 C C . ASP A 1 208 ? 29.985 -1.693 39.070 1.00 33.66 208 ASP A C 1
ATOM 1636 O O . ASP A 1 208 ? 29.004 -2.279 39.529 1.00 33.66 208 ASP A O 1
ATOM 1640 N N . ARG A 1 209 ? 31.178 -1.736 39.668 1.00 33.16 209 ARG A N 1
ATOM 1641 C CA . ARG A 1 209 ? 31.381 -1.994 41.092 1.00 33.16 209 ARG A CA 1
ATOM 1642 C C . ARG A 1 209 ? 32.224 -0.841 41.614 1.00 33.16 209 ARG A C 1
ATOM 1644 O O . ARG A 1 209 ? 33.370 -0.662 41.216 1.00 33.16 209 ARG A O 1
ATOM 1651 N N . THR A 1 210 ? 31.611 -0.056 42.481 1.00 32.28 210 THR A N 1
ATOM 1652 C CA . THR A 1 210 ? 32.208 1.063 43.196 1.00 32.28 210 THR A CA 1
ATOM 1653 C C . THR A 1 210 ? 33.206 0.604 44.266 1.00 32.28 210 THR A C 1
ATOM 1655 O O . THR A 1 210 ? 32.962 -0.390 44.945 1.00 32.28 210 THR A O 1
ATOM 1658 N N . GLN A 1 211 ? 34.218 1.457 44.475 1.00 30.48 211 GLN A N 1
ATOM 1659 C CA . GLN A 1 211 ? 35.132 1.607 45.624 1.00 30.48 211 GLN A CA 1
ATOM 1660 C C . GLN A 1 211 ? 36.452 0.808 45.664 1.00 30.48 211 GLN A C 1
ATOM 1662 O O . GLN A 1 211 ? 36.475 -0.394 45.887 1.00 30.48 211 GLN A O 1
ATOM 1667 N N . GLY A 1 212 ? 37.551 1.579 45.612 1.00 26.64 212 GLY A N 1
ATOM 1668 C CA . GLY A 1 212 ? 38.571 1.603 46.670 1.00 26.64 212 GLY A CA 1
ATOM 1669 C C . GLY A 1 212 ? 39.750 0.633 46.551 1.00 26.64 212 GLY A C 1
ATOM 1670 O O . GLY A 1 212 ? 39.601 -0.556 46.795 1.00 26.64 212 GLY A O 1
ATOM 1671 N N . GLY A 1 213 ? 40.952 1.171 46.308 1.00 25.91 213 GLY A N 1
ATOM 1672 C CA . GLY A 1 213 ? 42.213 0.473 46.588 1.00 25.91 213 GLY A CA 1
ATOM 1673 C C . GLY A 1 213 ? 43.299 0.717 45.546 1.00 25.91 213 GLY A C 1
ATOM 1674 O O . GLY A 1 213 ? 43.305 0.099 44.487 1.00 25.91 213 GLY A O 1
ATOM 1675 N N . ALA A 1 214 ? 44.236 1.611 45.856 1.00 29.72 214 ALA A N 1
ATOM 1676 C CA . ALA A 1 214 ? 45.472 1.773 45.105 1.00 29.72 214 ALA A CA 1
ATOM 1677 C C . ALA A 1 214 ? 46.376 0.541 45.286 1.00 29.72 214 ALA A C 1
ATOM 1679 O O . ALA A 1 214 ? 46.661 0.156 46.416 1.00 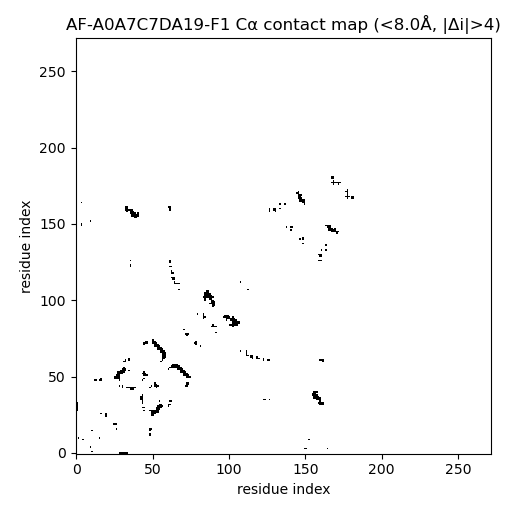29.72 214 ALA A O 1
ATOM 1680 N N . ALA A 1 215 ? 46.882 -0.023 44.188 1.00 28.28 215 ALA A N 1
ATOM 1681 C CA . ALA A 1 215 ? 48.113 -0.812 44.181 1.00 28.28 215 ALA A CA 1
ATOM 1682 C C . ALA A 1 215 ? 48.706 -0.818 42.766 1.00 28.28 215 ALA A C 1
ATOM 1684 O O . ALA A 1 215 ? 48.131 -1.354 41.821 1.00 28.28 215 ALA A O 1
ATOM 1685 N N . SER A 1 216 ? 49.861 -0.172 42.626 1.00 26.75 216 SER A N 1
ATOM 1686 C CA . SER A 1 216 ? 50.671 -0.142 41.415 1.00 26.75 216 SER A CA 1
ATOM 1687 C C . SER A 1 216 ? 51.188 -1.535 41.057 1.00 26.75 216 SER A C 1
ATOM 1689 O O . SER A 1 216 ? 51.780 -2.198 41.910 1.00 26.75 216 SER A O 1
ATOM 1691 N N . ILE A 1 217 ? 51.098 -1.922 39.784 1.00 28.61 217 ILE A N 1
ATOM 1692 C CA . ILE A 1 217 ? 51.962 -2.960 39.215 1.00 28.61 217 ILE A CA 1
ATOM 1693 C C . ILE A 1 217 ? 52.728 -2.348 38.041 1.00 28.61 217 ILE A C 1
ATOM 1695 O O . ILE A 1 217 ? 52.175 -1.746 37.126 1.00 28.61 217 ILE A O 1
ATOM 1699 N N . ARG A 1 218 ? 54.046 -2.444 38.176 1.00 24.05 218 ARG A N 1
ATOM 1700 C CA . ARG A 1 218 ? 55.122 -1.794 37.433 1.00 24.05 218 ARG A CA 1
ATOM 1701 C C . ARG A 1 218 ? 55.315 -2.482 36.074 1.00 24.05 218 ARG A C 1
ATOM 1703 O O . ARG A 1 218 ? 55.489 -3.696 36.038 1.00 24.05 218 ARG A O 1
ATOM 1710 N N . ALA A 1 219 ? 55.335 -1.726 34.978 1.00 29.64 219 ALA A N 1
ATOM 1711 C CA . ALA A 1 219 ? 55.805 -2.227 33.684 1.00 29.64 219 ALA A CA 1
ATOM 1712 C C . ALA A 1 219 ? 57.350 -2.286 33.675 1.00 29.64 219 ALA A C 1
ATOM 1714 O O . ALA A 1 219 ? 57.981 -1.357 34.195 1.00 29.64 219 ALA A O 1
ATOM 1715 N N . PRO A 1 220 ? 57.990 -3.326 33.105 1.00 29.53 220 PRO A N 1
ATOM 1716 C CA . PRO A 1 220 ? 59.435 -3.334 32.915 1.00 29.53 220 PRO A CA 1
ATOM 1717 C C . PRO A 1 220 ? 59.827 -2.303 31.852 1.00 29.53 220 PRO A C 1
ATOM 1719 O O . PRO A 1 220 ? 59.213 -2.216 30.790 1.00 29.53 220 PRO A O 1
ATOM 1722 N N . SER A 1 221 ? 60.852 -1.515 32.161 1.00 29.36 221 SER A N 1
ATOM 1723 C CA . SER A 1 221 ? 61.473 -0.544 31.268 1.00 29.36 221 SER A CA 1
ATOM 1724 C C . SER A 1 221 ? 62.638 -1.156 30.482 1.00 29.36 221 SER A C 1
ATOM 1726 O O . SER A 1 221 ? 63.100 -2.256 30.782 1.00 29.36 221 SER A O 1
ATOM 1728 N N . THR A 1 222 ? 63.167 -0.336 29.564 1.00 28.70 222 THR A N 1
ATOM 172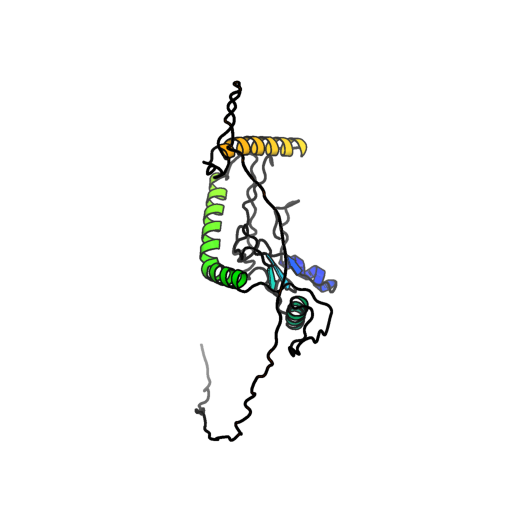9 C CA . THR A 1 222 ? 64.417 -0.441 28.778 1.00 28.70 222 THR A CA 1
ATOM 1730 C C . THR A 1 222 ? 64.246 -1.032 27.372 1.00 28.70 222 THR A C 1
ATOM 1732 O O . THR A 1 222 ? 63.567 -2.028 27.191 1.00 28.70 222 THR A O 1
ATOM 1735 N N . ARG A 1 223 ? 64.818 -0.466 26.302 1.00 27.00 223 ARG A N 1
ATOM 1736 C CA . ARG A 1 223 ? 65.623 0.755 26.107 1.00 27.00 223 ARG A CA 1
ATOM 1737 C C . ARG A 1 223 ? 65.594 1.073 24.604 1.00 27.00 223 ARG A C 1
ATOM 1739 O O . ARG A 1 223 ? 65.672 0.160 23.789 1.00 27.00 223 ARG A O 1
ATOM 1746 N N . SER A 1 224 ? 65.518 2.350 24.248 1.00 31.02 224 SER A N 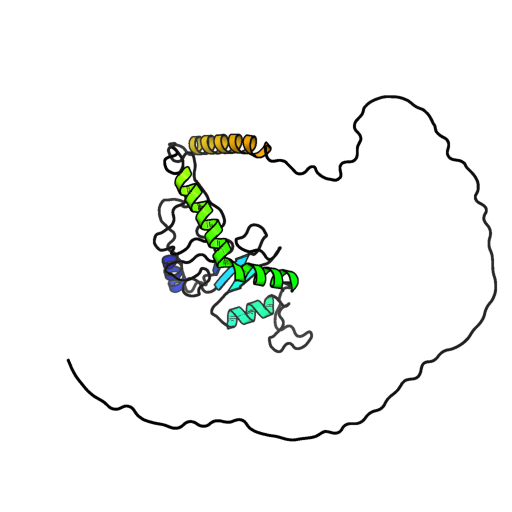1
ATOM 1747 C CA . SER A 1 224 ? 65.854 2.838 22.910 1.00 31.02 224 SER A CA 1
ATOM 1748 C C . SER A 1 224 ? 67.366 2.781 22.691 1.00 31.02 224 SER A C 1
ATOM 1750 O O . SER A 1 224 ? 68.119 2.937 23.651 1.00 31.02 224 SER A O 1
ATOM 1752 N N . LEU A 1 225 ? 67.799 2.629 21.437 1.00 29.58 225 LEU A N 1
ATOM 1753 C CA . LEU A 1 225 ? 69.049 3.197 20.925 1.00 29.58 225 LEU A CA 1
ATOM 1754 C C . LEU A 1 225 ? 68.948 3.377 19.399 1.00 29.58 225 LEU A C 1
ATOM 1756 O O . LEU A 1 225 ? 68.561 2.477 18.662 1.00 29.58 225 LEU A O 1
ATOM 1760 N N . SER A 1 226 ? 69.246 4.606 18.989 1.00 27.52 226 SER A N 1
ATOM 1761 C CA . SER A 1 226 ? 69.368 5.149 17.632 1.00 27.52 226 SER A CA 1
ATOM 1762 C C . SER A 1 226 ? 70.764 4.859 17.059 1.00 27.52 226 SER A C 1
ATOM 1764 O O . SER A 1 226 ? 71.699 4.862 17.856 1.00 27.52 226 SER A O 1
ATOM 1766 N N . THR A 1 227 ? 70.895 4.670 15.732 1.00 29.12 227 THR A N 1
ATOM 1767 C CA . THR A 1 227 ? 71.695 5.500 14.780 1.00 29.12 227 THR A CA 1
ATOM 1768 C C . THR A 1 227 ? 71.788 4.871 13.363 1.00 29.12 227 THR A C 1
ATOM 1770 O O . THR A 1 227 ? 71.793 3.655 13.205 1.00 29.12 227 THR A O 1
ATOM 1773 N N . ALA A 1 228 ? 71.824 5.723 12.324 1.00 28.09 228 ALA A N 1
ATOM 1774 C CA . ALA A 1 228 ? 72.040 5.446 10.877 1.00 28.09 228 ALA A CA 1
ATOM 1775 C C . ALA A 1 228 ? 73.568 5.389 10.521 1.00 28.09 228 ALA A C 1
ATOM 1777 O O . ALA A 1 228 ? 74.328 5.465 11.488 1.00 28.09 228 ALA A O 1
ATOM 1778 N N . PRO A 1 229 ? 74.103 5.373 9.252 1.00 38.50 229 PRO A N 1
ATOM 1779 C CA . PRO A 1 229 ? 73.510 5.416 7.888 1.00 38.50 229 PRO A CA 1
ATOM 1780 C C . PRO A 1 229 ? 74.214 4.586 6.740 1.00 38.50 229 PRO A C 1
ATOM 1782 O O . PRO A 1 229 ? 75.217 3.914 6.937 1.00 38.50 229 PRO A O 1
ATOM 1785 N N . SER A 1 230 ? 73.677 4.738 5.508 1.00 27.66 230 SER A N 1
ATOM 1786 C CA . SER A 1 230 ? 74.266 4.695 4.130 1.00 27.66 230 SER A CA 1
ATOM 1787 C C . SER A 1 230 ? 75.014 3.474 3.536 1.00 27.66 230 SER A C 1
ATOM 1789 O O . SER A 1 230 ? 76.073 3.095 4.022 1.00 27.66 230 SER A O 1
ATOM 1791 N N . SER A 1 231 ? 74.601 3.026 2.329 1.00 28.06 231 SER A N 1
ATOM 1792 C CA . SER A 1 231 ? 75.338 3.158 1.031 1.00 28.06 231 SER A CA 1
ATOM 1793 C C . SER A 1 231 ? 74.929 2.129 -0.064 1.00 28.06 231 SER A C 1
ATOM 1795 O O . SER A 1 231 ? 74.611 0.98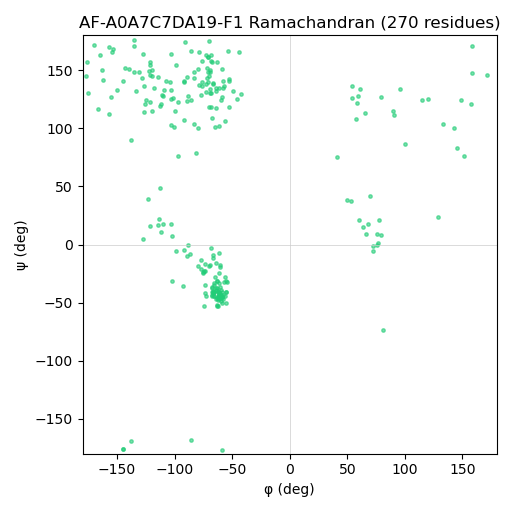8 0.244 1.00 28.06 231 SER A O 1
ATOM 1797 N N . GLY A 1 232 ? 74.990 2.539 -1.351 1.00 27.16 232 GLY A N 1
ATOM 1798 C CA . GLY A 1 232 ? 75.243 1.671 -2.534 1.00 27.16 232 GLY A CA 1
ATOM 1799 C C . GLY A 1 232 ? 74.035 1.217 -3.393 1.00 27.16 232 GLY A C 1
ATOM 1800 O O . GLY A 1 232 ? 73.426 0.208 -3.091 1.00 27.16 232 GLY A O 1
ATOM 1801 N N . SER A 1 233 ? 73.541 1.949 -4.408 1.00 27.92 233 SER A N 1
ATOM 1802 C CA . SER A 1 233 ? 73.962 1.992 -5.839 1.00 27.92 233 SER A CA 1
ATOM 1803 C C . SER A 1 233 ? 73.926 0.657 -6.637 1.00 27.92 233 SER A C 1
ATOM 1805 O O . SER A 1 233 ? 74.855 -0.131 -6.496 1.00 27.92 233 SER A O 1
ATOM 1807 N N . ARG A 1 234 ? 72.961 0.483 -7.576 1.00 30.31 234 ARG A N 1
ATOM 1808 C CA . ARG A 1 234 ? 73.101 0.461 -9.075 1.00 30.31 234 ARG A CA 1
ATOM 1809 C C . ARG A 1 234 ? 72.088 -0.443 -9.837 1.00 30.31 234 ARG A C 1
ATOM 1811 O O . ARG A 1 234 ? 72.071 -1.644 -9.646 1.00 30.31 234 ARG A O 1
ATOM 1818 N N . ARG A 1 235 ? 71.382 0.204 -10.788 1.00 30.02 235 ARG A N 1
ATOM 1819 C CA . ARG A 1 235 ? 71.116 -0.092 -12.233 1.00 30.02 235 ARG A CA 1
ATOM 1820 C C . ARG A 1 235 ? 70.531 -1.440 -12.726 1.00 30.02 235 ARG A C 1
ATOM 1822 O O . ARG A 1 235 ? 71.086 -2.492 -12.459 1.00 30.02 235 ARG A O 1
ATOM 1829 N N . GLY A 1 236 ? 69.573 -1.320 -13.667 1.00 27.91 236 GLY A N 1
ATOM 1830 C CA . GLY A 1 236 ? 69.295 -2.270 -14.773 1.00 27.91 236 GLY A CA 1
ATOM 1831 C C . GLY A 1 236 ? 67.798 -2.386 -15.133 1.00 27.91 236 GLY A C 1
ATOM 1832 O O . GLY A 1 236 ? 67.087 -3.120 -14.469 1.00 27.91 236 GLY A O 1
ATOM 1833 N N . THR A 1 237 ? 67.223 -1.490 -15.951 1.00 30.44 237 THR A N 1
ATOM 1834 C CA . THR A 1 237 ? 66.848 -1.672 -17.387 1.00 30.44 237 THR A CA 1
ATOM 1835 C C . THR A 1 237 ? 65.735 -2.699 -17.701 1.00 30.44 237 THR A C 1
ATOM 1837 O O . THR A 1 237 ? 65.937 -3.899 -17.567 1.00 30.44 237 THR A O 1
ATOM 1840 N N . SER A 1 238 ? 64.595 -2.178 -18.191 1.00 29.52 238 SER A N 1
ATOM 1841 C CA . SER A 1 238 ? 63.445 -2.802 -18.903 1.00 29.52 238 SER A CA 1
ATOM 1842 C C . SER A 1 238 ? 63.858 -3.524 -20.223 1.00 29.52 238 SER A C 1
ATOM 1844 O O . SER A 1 238 ? 65.047 -3.437 -20.533 1.00 29.52 238 SER A O 1
ATOM 1846 N N . PRO A 1 239 ? 62.971 -4.116 -21.085 1.00 42.72 239 PRO A N 1
ATOM 1847 C CA . PRO A 1 239 ? 61.493 -4.059 -21.152 1.00 42.72 239 PRO A CA 1
ATOM 1848 C C . PRO A 1 239 ? 60.733 -5.353 -21.595 1.00 42.72 239 PRO A C 1
ATOM 1850 O O . PRO A 1 239 ? 61.304 -6.415 -21.811 1.00 42.72 239 PRO A O 1
ATOM 1853 N N . LEU A 1 240 ? 59.402 -5.195 -21.710 1.00 35.25 240 LEU A N 1
ATOM 1854 C CA . LEU A 1 240 ? 58.357 -6.060 -22.301 1.00 35.25 240 LEU A CA 1
ATOM 1855 C C . LEU A 1 240 ? 58.703 -6.698 -23.665 1.00 35.25 240 LEU A C 1
ATOM 1857 O O . LEU A 1 240 ? 59.493 -6.130 -24.419 1.00 35.25 240 LEU A O 1
ATOM 1861 N N . PRO A 1 241 ? 57.917 -7.714 -24.082 1.00 35.56 241 PRO A N 1
ATOM 1862 C CA . PRO A 1 241 ? 57.445 -7.731 -25.464 1.00 35.56 241 PRO A CA 1
ATOM 1863 C C . PRO A 1 241 ? 55.926 -7.921 -25.621 1.00 35.56 241 PRO A C 1
ATOM 1865 O O . PRO A 1 241 ? 55.258 -8.672 -24.912 1.00 35.56 241 PRO A O 1
ATOM 1868 N N . SER A 1 242 ? 55.423 -7.208 -26.623 1.00 29.02 242 SER A N 1
ATOM 1869 C CA . SER A 1 242 ? 54.133 -7.295 -27.304 1.00 29.02 242 SER A CA 1
ATOM 1870 C C . SER A 1 242 ? 53.993 -8.565 -28.151 1.00 29.02 242 SER A C 1
ATOM 1872 O O . SER A 1 242 ? 54.962 -8.978 -28.784 1.00 29.02 242 SER A O 1
ATOM 1874 N N . SER A 1 243 ? 52.772 -9.091 -28.290 1.00 33.81 243 SER A N 1
ATOM 1875 C CA . SER A 1 243 ? 52.398 -9.972 -29.405 1.00 33.81 243 SER A CA 1
ATOM 1876 C C . SER A 1 243 ? 51.161 -9.426 -30.126 1.00 33.81 243 SER A C 1
ATOM 1878 O O . SER A 1 243 ? 50.109 -9.207 -29.528 1.00 33.81 243 SER A O 1
ATOM 1880 N N . GLN A 1 244 ? 51.338 -9.152 -31.418 1.00 29.28 244 GLN A N 1
ATOM 1881 C CA . GLN A 1 244 ? 50.291 -9.153 -32.436 1.00 29.28 244 GLN A CA 1
ATOM 1882 C C . GLN A 1 244 ? 50.263 -10.556 -33.049 1.00 29.28 244 GLN A C 1
ATOM 1884 O O . GLN A 1 244 ? 51.326 -11.140 -33.231 1.00 29.28 244 GLN A O 1
ATOM 1889 N N . ASP A 1 245 ? 49.067 -11.074 -33.332 1.00 29.61 245 ASP A N 1
ATOM 1890 C CA . ASP A 1 245 ? 48.676 -11.708 -34.604 1.00 29.61 245 ASP A CA 1
ATOM 1891 C C . ASP A 1 245 ? 47.487 -12.653 -34.392 1.00 29.61 245 ASP A C 1
ATOM 1893 O O . ASP A 1 245 ? 47.581 -13.627 -33.651 1.00 29.61 245 ASP A O 1
ATOM 1897 N N . ALA A 1 246 ? 46.376 -12.394 -35.090 1.00 30.64 246 ALA A N 1
ATOM 1898 C CA . ALA A 1 246 ? 45.710 -13.402 -35.921 1.00 30.64 246 ALA A CA 1
ATOM 1899 C C . ALA A 1 246 ? 44.531 -12.797 -36.700 1.00 30.64 246 ALA A C 1
ATOM 1901 O O . ALA A 1 246 ? 43.666 -12.100 -36.175 1.00 30.64 246 ALA A O 1
ATOM 1902 N N . ARG A 1 247 ? 44.551 -13.102 -37.996 1.00 28.44 247 ARG A N 1
ATOM 1903 C CA . ARG A 1 247 ? 43.653 -12.691 -39.074 1.00 28.44 247 ARG A CA 1
ATOM 1904 C C . ARG A 1 247 ? 42.262 -13.329 -39.007 1.00 28.44 247 ARG A C 1
ATOM 1906 O O . ARG A 1 247 ? 42.056 -14.400 -38.450 1.00 28.44 247 ARG A O 1
ATOM 1913 N N . ALA A 1 248 ? 41.355 -12.669 -39.721 1.00 27.31 248 ALA A N 1
ATOM 1914 C CA . ALA A 1 248 ? 40.025 -13.100 -40.130 1.00 27.31 248 ALA A CA 1
ATOM 1915 C C . ALA A 1 248 ? 39.991 -14.388 -40.980 1.00 27.31 248 ALA A C 1
ATOM 1917 O O . ALA A 1 248 ? 40.866 -14.589 -41.823 1.00 27.31 248 ALA A O 1
ATOM 1918 N N . SER A 1 249 ? 38.894 -15.154 -40.887 1.00 31.03 249 SER A N 1
ATOM 1919 C CA . SER A 1 249 ? 37.963 -15.410 -42.012 1.00 31.03 249 SER A CA 1
ATOM 1920 C C . SER A 1 249 ? 36.737 -16.254 -41.596 1.00 31.03 249 SER A C 1
ATOM 1922 O O . SER A 1 249 ? 36.795 -16.943 -40.579 1.00 31.03 249 SER A O 1
ATOM 1924 N N . PRO A 1 250 ? 35.615 -16.181 -42.346 1.00 40.22 250 PRO A N 1
ATOM 1925 C CA . PRO A 1 250 ? 34.282 -16.610 -41.917 1.00 40.22 250 PRO A CA 1
ATOM 1926 C C . PRO A 1 250 ? 33.859 -17.966 -42.510 1.00 40.22 250 PRO A C 1
ATOM 1928 O O . PRO A 1 250 ? 34.377 -18.393 -43.540 1.00 40.22 250 PRO A O 1
ATOM 1931 N N . SER A 1 251 ? 32.830 -18.602 -41.939 1.00 32.72 251 SER A N 1
ATOM 1932 C CA . SER A 1 251 ? 32.077 -19.657 -42.632 1.00 32.72 251 SER A CA 1
ATOM 1933 C C . SER A 1 251 ? 30.563 -19.466 -42.487 1.00 32.72 251 SER A C 1
ATOM 1935 O O . SER A 1 251 ? 30.033 -19.140 -41.429 1.00 32.72 251 SER A O 1
ATOM 1937 N N . ARG A 1 252 ? 29.904 -19.582 -43.643 1.00 30.88 252 ARG A N 1
ATOM 1938 C CA . ARG A 1 252 ? 28.465 -19.499 -43.919 1.00 30.88 252 ARG A CA 1
ATOM 1939 C C . ARG A 1 252 ? 27.739 -20.800 -43.558 1.00 30.88 252 ARG A C 1
ATOM 1941 O O . ARG A 1 252 ? 28.361 -21.856 -43.555 1.00 30.88 252 ARG A O 1
ATOM 1948 N N . SER A 1 253 ? 26.405 -20.687 -43.498 1.00 28.16 253 SER A N 1
ATOM 1949 C CA . SER A 1 253 ? 25.351 -21.578 -44.058 1.00 28.16 253 SER A CA 1
ATOM 1950 C C . SER A 1 253 ? 24.257 -21.872 -43.009 1.00 28.16 253 SER A C 1
ATOM 1952 O O . SER A 1 253 ? 24.558 -22.353 -41.927 1.00 28.16 253 SER A O 1
ATOM 1954 N N . THR A 1 254 ? 23.075 -21.233 -43.117 1.00 29.69 254 THR A N 1
ATOM 1955 C CA . THR A 1 254 ? 21.796 -21.758 -43.684 1.00 29.69 254 THR A CA 1
ATOM 1956 C C . THR A 1 254 ? 21.278 -22.989 -42.909 1.00 29.69 254 THR A C 1
ATOM 1958 O O . THR A 1 254 ? 22.038 -23.907 -42.660 1.00 29.69 254 THR A O 1
ATOM 1961 N N . THR A 1 255 ? 20.010 -23.153 -42.506 1.00 30.53 255 THR A N 1
ATOM 1962 C CA . THR A 1 255 ? 18.759 -22.920 -43.248 1.00 30.53 255 THR A CA 1
ATOM 1963 C C . THR A 1 255 ? 17.536 -23.173 -42.325 1.00 30.53 255 THR A C 1
ATOM 1965 O O . THR A 1 255 ? 17.561 -24.098 -41.523 1.00 30.53 255 THR A O 1
ATOM 1968 N N . THR A 1 256 ? 16.471 -22.380 -42.517 1.00 31.92 256 THR A N 1
ATOM 1969 C CA . THR A 1 256 ? 15.013 -22.705 -42.519 1.00 31.92 256 THR A CA 1
ATOM 1970 C C . THR A 1 256 ? 14.272 -23.423 -41.375 1.00 31.92 256 THR A C 1
ATOM 1972 O O . THR A 1 256 ? 14.495 -24.588 -41.067 1.00 31.92 256 THR A O 1
ATOM 1975 N N . SER A 1 257 ? 13.201 -22.743 -40.942 1.00 34.94 257 SER A N 1
ATOM 1976 C CA . SER A 1 257 ? 11.984 -23.224 -40.262 1.00 34.94 257 SER A CA 1
ATOM 1977 C C . SER A 1 257 ? 11.051 -24.086 -41.141 1.00 34.94 257 SER A C 1
ATOM 1979 O O . SER A 1 257 ? 11.074 -23.967 -42.368 1.00 34.94 257 SER A O 1
ATOM 1981 N N . PRO A 1 258 ? 10.117 -24.833 -40.519 1.00 42.78 258 PRO A N 1
ATOM 1982 C CA . PRO A 1 258 ? 8.696 -24.863 -40.938 1.00 42.78 258 PRO A CA 1
ATOM 1983 C C . PRO A 1 258 ? 7.729 -24.758 -39.714 1.00 42.78 258 PRO A C 1
ATOM 1985 O O . PRO A 1 258 ? 8.240 -24.738 -38.594 1.00 42.78 258 PRO A O 1
ATOM 1988 N N . PRO A 1 259 ? 6.371 -24.680 -39.838 1.00 44.16 259 PRO A N 1
ATOM 1989 C CA . PRO A 1 259 ? 5.523 -25.104 -40.964 1.00 44.16 259 PRO A CA 1
ATOM 1990 C C . PRO A 1 259 ? 4.399 -24.142 -41.427 1.00 44.16 259 PRO A C 1
ATOM 1992 O O . PRO A 1 259 ? 4.066 -23.132 -40.810 1.00 44.16 259 PRO A O 1
ATOM 1995 N N . ARG A 1 260 ? 3.812 -24.515 -42.576 1.00 32.69 260 ARG A N 1
ATOM 1996 C CA . ARG A 1 260 ? 2.654 -23.916 -43.259 1.00 32.69 260 ARG A CA 1
ATOM 1997 C C . ARG A 1 260 ? 1.310 -24.349 -42.649 1.00 32.69 260 ARG A C 1
ATOM 1999 O O . ARG A 1 260 ? 1.157 -25.469 -42.179 1.00 32.69 260 ARG A O 1
ATOM 2006 N N . ARG A 1 261 ? 0.333 -23.445 -42.781 1.00 37.16 261 ARG A N 1
ATOM 2007 C CA . ARG A 1 261 ? -1.129 -23.623 -42.660 1.00 37.16 261 ARG A CA 1
ATOM 2008 C C . ARG A 1 261 ? -1.721 -24.481 -43.791 1.00 37.16 261 ARG A C 1
ATOM 2010 O O . ARG A 1 261 ? -1.239 -24.372 -44.915 1.00 37.16 261 ARG A O 1
ATOM 2017 N N . SER A 1 262 ? -2.886 -25.091 -43.536 1.00 33.78 262 SER A N 1
ATOM 2018 C CA . SER A 1 262 ? -4.051 -25.109 -44.453 1.00 33.78 262 SER A CA 1
ATOM 2019 C C . SER A 1 262 ? -5.320 -25.596 -43.716 1.00 33.78 262 SER A C 1
ATOM 2021 O O . SER A 1 262 ? -5.273 -26.649 -43.094 1.00 33.78 262 SER A O 1
ATOM 2023 N N . THR A 1 263 ? -6.352 -24.739 -43.584 1.00 35.62 263 THR A N 1
ATOM 2024 C CA . THR A 1 263 ? -7.713 -24.825 -44.210 1.00 35.62 263 THR A CA 1
ATOM 2025 C C . THR A 1 263 ? -8.665 -25.799 -43.491 1.00 35.62 263 THR A C 1
ATOM 2027 O O . THR A 1 263 ? -8.274 -26.929 -43.257 1.00 35.62 263 THR A O 1
ATOM 2030 N N . THR A 1 264 ? -9.885 -25.439 -43.066 1.00 34.88 264 THR A N 1
ATOM 2031 C CA . THR A 1 264 ? -11.066 -25.116 -43.906 1.00 34.88 264 THR A CA 1
ATOM 2032 C C . THR A 1 264 ? -12.205 -24.393 -43.138 1.00 34.88 264 THR A C 1
ATOM 2034 O O . THR A 1 264 ? -12.247 -24.393 -41.913 1.00 34.88 264 THR A O 1
ATOM 2037 N N . SER A 1 265 ? -13.100 -23.777 -43.922 1.00 35.91 265 SER A N 1
ATOM 2038 C CA . SER A 1 265 ? -14.212 -22.827 -43.690 1.00 35.91 265 SER A CA 1
ATOM 2039 C C . SER A 1 265 ? -15.327 -23.149 -42.665 1.00 35.91 265 SER A C 1
ATOM 2041 O O . SER A 1 265 ? -15.508 -24.309 -42.301 1.00 35.91 265 SER A O 1
ATOM 2043 N N . PRO A 1 266 ? -16.154 -22.141 -42.281 1.00 42.22 266 PRO A N 1
ATOM 2044 C CA . PRO A 1 266 ? -17.368 -22.320 -41.482 1.00 42.22 266 PRO A CA 1
ATOM 2045 C C . PRO A 1 266 ? -18.606 -22.585 -42.359 1.00 42.22 266 PRO A C 1
ATOM 2047 O O . PRO A 1 266 ? -18.757 -21.994 -43.429 1.00 42.22 266 PRO A O 1
ATOM 2050 N N . ALA A 1 267 ? -19.516 -23.428 -41.868 1.00 41.97 267 ALA A N 1
ATOM 2051 C CA . ALA A 1 267 ? -20.860 -23.605 -42.410 1.00 41.97 267 ALA A CA 1
ATOM 2052 C C . ALA A 1 267 ? -21.914 -23.135 -41.395 1.00 41.97 267 ALA A C 1
ATOM 2054 O O . ALA A 1 267 ? -21.761 -23.257 -40.183 1.00 41.97 267 ALA A O 1
ATOM 2055 N N . SER A 1 268 ? -22.962 -22.553 -41.958 1.00 39.78 268 SER A N 1
ATOM 2056 C CA . SER A 1 268 ? -24.118 -21.880 -41.377 1.00 39.78 268 SER A CA 1
ATOM 2057 C C . SER A 1 268 ? -25.141 -22.781 -40.669 1.00 39.78 268 SER A C 1
ATOM 2059 O O . SER A 1 268 ? -25.311 -23.936 -41.045 1.00 39.78 268 SER A O 1
ATOM 2061 N N . SER A 1 269 ? -25.958 -22.135 -39.823 1.00 36.78 269 SER A N 1
ATOM 2062 C CA . SER A 1 269 ? -27.439 -22.207 -39.747 1.00 36.78 269 SER A CA 1
ATOM 2063 C C . SER A 1 269 ? -28.101 -22.700 -38.442 1.00 36.78 269 SER A C 1
ATOM 2065 O O . SER A 1 269 ? -27.852 -23.789 -37.947 1.00 36.78 269 SER A O 1
ATOM 2067 N N . SER A 1 270 ? -29.002 -21.823 -37.965 1.00 41.31 270 SER A N 1
ATOM 2068 C CA . SER A 1 270 ? -30.340 -22.044 -37.382 1.00 41.31 270 SER A CA 1
ATOM 2069 C C . SER A 1 270 ? -30.553 -22.926 -36.142 1.00 41.31 270 SER A C 1
ATOM 2071 O O . SER A 1 270 ? -30.487 -24.144 -36.224 1.00 41.31 270 SER A O 1
ATOM 2073 N N . GLY A 1 271 ? -31.136 -22.304 -35.108 1.00 40.38 271 GLY A N 1
ATOM 2074 C CA . GLY A 1 271 ? -32.549 -22.561 -34.795 1.00 40.38 271 GLY A CA 1
ATOM 2075 C C . GLY A 1 271 ? -32.878 -23.240 -33.460 1.00 40.38 271 GLY A C 1
ATOM 2076 O O . GLY A 1 271 ? -32.529 -24.396 -33.258 1.00 40.38 271 GLY A O 1
ATOM 2077 N N . ARG A 1 272 ? -33.734 -22.530 -32.704 1.00 45.16 272 ARG A N 1
ATOM 2078 C CA . ARG A 1 272 ? -34.501 -22.878 -31.487 1.00 45.16 272 ARG A CA 1
ATOM 2079 C C . ARG A 1 272 ? -33.802 -22.750 -30.139 1.00 45.16 272 ARG A C 1
ATOM 2081 O O . ARG A 1 272 ? -32.716 -23.324 -29.949 1.00 45.16 272 ARG A O 1
#